Protein AF-A0A453IEZ4-F1 (afdb_monomer_lite)

Foldseek 3Di:
DPPPVVVVPVVQPDPDDPPDPPPDCPDDDDDDPDDDDDDDDDDPPQDKDFLVVVVVPQDNQNPPQVPDPDHPVRVVVVCVVPPDDDDPDPDDVVVVVVVDDDDPPPDCPPRRGIDGPPDDADDDDPLQDAQWEDADPFWIWGHDDQFIWIAGNVVRDIDTQDHQQQWAAAPVGDDTHHPFAFRHWYDYPQKIWTWGQQQKIWIDRSPDPGTHDIDRPPVGRHDGPRDDDDDDDDD

Radius of gyration: 21.61 Å; chains: 1; bounding box: 64×47×59 Å

Structure (mmCIF, N/CA/C/O backbone):
data_AF-A0A453IEZ4-F1
#
_entry.id   AF-A0A453IEZ4-F1
#
loop_
_atom_site.group_PDB
_atom_site.id
_atom_site.type_symbol
_atom_site.label_atom_id
_atom_site.label_alt_id
_atom_site.label_comp_id
_atom_site.label_asym_id
_atom_site.label_entity_id
_atom_site.label_seq_id
_atom_site.pdbx_PDB_ins_code
_atom_site.Cartn_x
_atom_site.Cartn_y
_atom_site.Cartn_z
_atom_site.occupancy
_atom_site.B_iso_or_equiv
_atom_site.auth_seq_id
_atom_site.auth_comp_id
_atom_site.auth_asym_id
_atom_site.auth_atom_id
_atom_site.pdbx_PDB_model_num
ATOM 1 N N . MET A 1 1 ? 32.377 -11.873 -18.229 1.00 33.56 1 MET A N 1
ATOM 2 C CA . MET A 1 1 ? 31.839 -11.040 -17.129 1.00 33.56 1 MET A CA 1
ATOM 3 C C . MET A 1 1 ? 30.326 -10.897 -17.282 1.00 33.56 1 MET A C 1
ATOM 5 O O . MET A 1 1 ? 29.814 -9.800 -17.425 1.00 33.56 1 MET A O 1
ATOM 9 N N . ALA A 1 2 ? 29.629 -12.034 -17.334 1.00 32.09 2 ALA A N 1
ATOM 10 C CA . ALA A 1 2 ? 28.181 -12.142 -17.536 1.00 32.09 2 ALA A CA 1
ATOM 11 C C . ALA A 1 2 ? 27.589 -13.174 -16.555 1.00 32.09 2 ALA A C 1
ATOM 13 O O . ALA A 1 2 ? 26.617 -13.841 -16.875 1.00 32.09 2 ALA A O 1
ATOM 14 N N . HIS A 1 3 ? 28.251 -13.355 -15.407 1.00 26.64 3 HIS A N 1
ATOM 15 C CA . HIS A 1 3 ? 27.969 -14.432 -14.458 1.00 26.64 3 HIS A CA 1
ATOM 16 C C . HIS A 1 3 ? 27.368 -13.931 -13.132 1.00 26.64 3 HIS A C 1
ATOM 18 O O . HIS A 1 3 ? 26.873 -14.752 -12.380 1.00 26.64 3 HIS A O 1
ATOM 24 N N . ASP A 1 4 ? 27.338 -12.611 -12.892 1.00 33.22 4 ASP A N 1
ATOM 25 C CA . ASP A 1 4 ? 26.876 -12.016 -11.620 1.00 33.22 4 ASP A CA 1
ATOM 26 C C . ASP A 1 4 ? 25.418 -11.521 -11.642 1.00 33.22 4 ASP A C 1
ATOM 28 O O . ASP A 1 4 ? 24.912 -11.063 -10.631 1.00 33.22 4 ASP A O 1
ATOM 32 N N . LEU A 1 5 ? 24.719 -11.571 -12.783 1.00 37.78 5 LEU A N 1
ATOM 33 C CA . LEU A 1 5 ? 23.330 -11.076 -12.893 1.00 37.78 5 LEU A CA 1
ATOM 34 C C . LEU A 1 5 ? 22.275 -12.188 -12.835 1.00 37.78 5 LEU A C 1
ATOM 36 O O . LEU A 1 5 ? 21.080 -11.893 -12.861 1.00 37.78 5 LEU A O 1
ATOM 40 N N . GLN A 1 6 ? 22.703 -13.451 -12.810 1.00 31.52 6 GLN A N 1
ATOM 41 C CA . GLN A 1 6 ? 21.794 -14.594 -12.736 1.00 31.52 6 GLN A CA 1
ATOM 42 C C . GLN A 1 6 ? 21.348 -14.837 -11.282 1.00 31.52 6 GLN A C 1
ATOM 44 O O . GLN A 1 6 ? 20.164 -15.069 -11.046 1.00 31.52 6 GLN A O 1
ATOM 49 N N . ASP A 1 7 ? 22.262 -14.663 -10.322 1.00 29.19 7 ASP A N 1
ATOM 50 C CA . ASP A 1 7 ? 22.021 -14.943 -8.900 1.00 29.19 7 ASP A CA 1
ATOM 51 C C . ASP A 1 7 ? 21.030 -13.956 -8.253 1.00 29.19 7 ASP A C 1
ATOM 53 O O . ASP A 1 7 ? 20.195 -14.357 -7.444 1.00 29.19 7 ASP A O 1
ATOM 57 N N . ASP A 1 8 ? 21.015 -12.688 -8.682 1.00 32.53 8 ASP A N 1
ATOM 58 C CA . ASP A 1 8 ? 20.096 -11.670 -8.140 1.00 32.53 8 ASP A CA 1
ATOM 59 C C . ASP A 1 8 ? 18.638 -11.829 -8.627 1.00 32.53 8 ASP A C 1
ATOM 61 O O . ASP A 1 8 ? 17.713 -11.229 -8.073 1.00 32.53 8 ASP A O 1
ATOM 65 N N . LEU A 1 9 ? 18.410 -12.625 -9.680 1.00 34.38 9 LEU A N 1
ATOM 66 C CA . LEU A 1 9 ? 17.093 -12.864 -10.289 1.00 34.38 9 LEU A CA 1
ATOM 67 C C . LEU A 1 9 ? 16.541 -14.270 -10.006 1.00 34.38 9 LEU A C 1
ATOM 69 O O . LEU A 1 9 ? 15.332 -14.479 -10.145 1.00 34.38 9 LEU A O 1
ATOM 73 N N . GLU A 1 10 ? 17.380 -15.217 -9.575 1.00 27.84 10 GLU A N 1
ATOM 74 C CA . GLU A 1 10 ? 16.948 -16.574 -9.209 1.00 27.84 10 GLU A CA 1
ATOM 75 C C . GLU A 1 10 ? 16.194 -16.645 -7.874 1.00 27.84 10 GLU A C 1
ATOM 77 O O . GLU A 1 10 ? 15.414 -17.577 -7.669 1.00 27.84 10 GLU A O 1
ATOM 82 N N . PHE A 1 11 ? 16.282 -15.618 -7.022 1.00 30.62 11 PHE A N 1
ATOM 83 C CA . PHE A 1 11 ? 15.550 -15.588 -5.747 1.00 30.62 11 PHE A CA 1
ATOM 84 C C . PHE A 1 11 ? 14.015 -15.532 -5.905 1.00 30.62 11 PHE A C 1
ATOM 86 O O . PHE A 1 11 ? 13.277 -15.732 -4.944 1.00 30.62 11 PHE A O 1
ATOM 93 N N . VAL A 1 12 ? 13.507 -15.268 -7.115 1.00 38.28 12 VAL A N 1
ATOM 94 C CA . VAL A 1 12 ? 12.061 -15.160 -7.396 1.00 38.28 12 VAL A CA 1
ATOM 95 C C . VAL A 1 12 ? 11.513 -16.394 -8.132 1.00 38.28 12 VAL A C 1
ATOM 97 O O . VAL A 1 12 ? 10.300 -16.523 -8.295 1.00 38.28 12 VAL A O 1
ATOM 100 N N . ALA A 1 13 ? 12.375 -17.312 -8.586 1.00 33.16 13 ALA A N 1
ATOM 101 C CA . ALA A 1 13 ? 11.994 -18.386 -9.511 1.00 33.16 13 ALA A CA 1
ATOM 102 C C . ALA A 1 13 ? 12.190 -19.814 -8.976 1.00 33.16 13 ALA A C 1
ATOM 104 O O . ALA A 1 13 ? 11.891 -20.768 -9.696 1.00 33.16 13 ALA A O 1
ATOM 105 N N . ALA A 1 14 ? 12.644 -19.991 -7.736 1.00 29.20 14 ALA A N 1
ATOM 106 C CA . ALA A 1 14 ? 12.777 -21.313 -7.140 1.00 29.20 14 ALA A CA 1
ATOM 107 C C . ALA A 1 14 ? 11.537 -21.636 -6.285 1.00 29.20 14 ALA A C 1
ATOM 109 O O . ALA A 1 14 ? 11.304 -21.035 -5.238 1.00 29.20 14 ALA A O 1
ATOM 110 N N . GLY A 1 15 ? 10.712 -22.571 -6.766 1.00 40.34 15 GLY A N 1
ATOM 111 C CA . GLY A 1 15 ? 9.548 -23.111 -6.059 1.00 40.34 15 GLY A CA 1
ATOM 112 C C . GLY A 1 15 ? 9.950 -23.958 -4.853 1.00 40.34 15 GLY A C 1
ATOM 113 O O . GLY A 1 15 ? 9.871 -25.183 -4.908 1.00 40.34 15 GLY A O 1
ATOM 114 N N . HIS A 1 16 ? 10.385 -23.300 -3.783 1.00 31.92 16 HIS A N 1
ATOM 115 C CA . HIS A 1 16 ? 10.617 -23.909 -2.478 1.00 31.92 16 HIS A CA 1
ATOM 116 C C . HIS A 1 16 ? 9.378 -23.738 -1.600 1.00 31.92 16 HIS A C 1
ATOM 118 O O . HIS A 1 16 ? 8.729 -22.695 -1.653 1.00 31.92 16 HIS A O 1
ATOM 124 N N . ASP A 1 17 ? 9.051 -24.786 -0.838 1.00 34.31 17 ASP A N 1
ATOM 125 C CA . ASP A 1 17 ? 7.955 -24.831 0.133 1.00 34.31 17 ASP A CA 1
ATOM 126 C C . ASP A 1 17 ? 7.817 -23.496 0.879 1.00 34.31 17 ASP A C 1
ATOM 128 O O . ASP A 1 17 ? 8.682 -23.091 1.651 1.00 34.31 17 ASP A O 1
ATOM 132 N N . TYR A 1 18 ? 6.705 -22.810 0.614 1.00 46.38 18 TYR A N 1
ATOM 133 C CA . TYR A 1 18 ? 6.398 -21.458 1.089 1.00 46.38 18 TYR A CA 1
ATOM 134 C C . TYR A 1 18 ? 6.032 -21.396 2.585 1.00 46.38 18 TYR A C 1
ATOM 136 O O . TYR A 1 18 ? 5.581 -20.353 3.056 1.00 46.38 18 TYR A O 1
ATOM 144 N N . ASP A 1 19 ? 6.191 -22.501 3.317 1.00 36.19 19 ASP A N 1
ATOM 145 C CA . ASP A 1 19 ? 5.713 -22.660 4.693 1.00 36.19 19 ASP A CA 1
ATOM 146 C C . ASP A 1 19 ? 6.687 -22.099 5.752 1.00 36.19 19 ASP A C 1
ATOM 148 O O . ASP A 1 19 ? 6.324 -22.070 6.926 1.00 36.19 19 ASP A O 1
ATOM 152 N N . ASP A 1 20 ? 7.885 -21.621 5.379 1.00 36.97 20 ASP A N 1
ATOM 153 C CA . ASP A 1 20 ? 8.890 -21.187 6.364 1.00 36.97 20 ASP A CA 1
ATOM 154 C C . ASP A 1 20 ? 9.763 -20.003 5.903 1.00 36.97 20 ASP A C 1
ATOM 156 O O . ASP A 1 20 ? 10.976 -20.104 5.741 1.00 36.97 20 ASP A O 1
ATOM 160 N N . PHE A 1 21 ? 9.146 -18.838 5.684 1.00 38.62 21 PHE A N 1
ATOM 161 C CA . PHE A 1 21 ? 9.884 -17.573 5.781 1.00 38.62 21 PHE A CA 1
ATOM 162 C C . PHE A 1 21 ? 9.853 -17.099 7.241 1.00 38.62 21 PHE A C 1
ATOM 164 O O . PHE A 1 21 ? 9.118 -16.167 7.586 1.00 38.62 21 PHE A O 1
ATOM 171 N N . GLU A 1 22 ? 10.640 -17.740 8.113 1.00 35.44 22 GLU A N 1
ATOM 172 C CA . GLU A 1 22 ? 11.008 -17.138 9.395 1.00 35.44 22 GLU A CA 1
ATOM 173 C C . GLU A 1 22 ? 11.789 -15.849 9.106 1.00 35.44 22 GLU A C 1
ATOM 175 O O . GLU A 1 22 ? 12.931 -15.847 8.653 1.00 35.44 22 GLU A O 1
ATOM 180 N N . PHE A 1 23 ? 11.117 -14.714 9.300 1.00 42.09 23 PHE A N 1
ATOM 181 C CA . PHE A 1 23 ? 11.752 -13.407 9.265 1.00 42.09 23 PHE A CA 1
ATOM 182 C C . PHE A 1 23 ? 12.675 -13.311 10.480 1.00 42.09 23 PHE A C 1
ATOM 184 O O . PHE A 1 23 ? 12.186 -13.147 11.602 1.00 42.09 23 PHE A O 1
ATOM 191 N N . ASP A 1 24 ? 13.985 -13.414 10.249 1.00 31.69 24 ASP A N 1
ATOM 192 C CA . ASP A 1 24 ? 14.985 -12.992 11.223 1.00 31.69 24 ASP A CA 1
ATOM 193 C C . ASP A 1 24 ? 14.648 -11.555 11.637 1.00 31.69 24 ASP A C 1
ATOM 195 O O . ASP A 1 24 ? 14.600 -10.640 10.810 1.00 31.69 24 ASP A O 1
ATOM 199 N N . ASP A 1 25 ? 14.357 -11.381 12.927 1.00 36.34 25 ASP A N 1
ATOM 200 C CA . ASP A 1 25 ? 14.103 -10.103 13.582 1.00 36.34 25 ASP A CA 1
ATOM 201 C C . ASP A 1 25 ? 15.391 -9.266 13.557 1.00 36.34 25 ASP A C 1
ATOM 203 O O . ASP A 1 25 ? 16.118 -9.137 14.542 1.00 36.34 25 ASP A O 1
ATOM 207 N N . ALA A 1 26 ? 15.714 -8.713 12.387 1.00 31.56 26 ALA A N 1
ATOM 208 C CA . ALA A 1 26 ? 16.678 -7.639 12.248 1.00 31.56 26 ALA A CA 1
ATOM 209 C C . ALA A 1 26 ? 16.029 -6.388 12.849 1.00 31.56 26 ALA A C 1
ATOM 211 O O . ALA A 1 26 ? 15.292 -5.650 12.191 1.00 31.56 26 ALA A O 1
ATOM 212 N N . GLY A 1 27 ? 16.246 -6.248 14.154 1.00 31.38 27 GLY A N 1
ATOM 213 C CA . GLY A 1 27 ? 15.569 -5.320 15.036 1.00 31.38 27 GLY A CA 1
ATOM 214 C C . GLY A 1 27 ? 15.453 -3.881 14.533 1.00 31.38 27 GLY A C 1
ATOM 215 O O . GLY A 1 27 ? 16.372 -3.297 13.964 1.00 31.38 27 GLY A O 1
ATOM 216 N N . GLY A 1 28 ? 14.318 -3.287 14.900 1.00 37.50 28 GLY A N 1
ATOM 217 C CA . GLY A 1 28 ? 14.227 -1.871 15.235 1.00 37.50 28 GLY A CA 1
ATOM 218 C C . GLY A 1 28 ? 13.921 -0.923 14.082 1.00 37.50 28 GLY A C 1
ATOM 219 O O . GLY A 1 28 ? 14.785 -0.182 13.637 1.00 37.50 28 GLY A O 1
ATOM 220 N N . ASN A 1 29 ? 12.644 -0.824 13.704 1.00 37.03 29 ASN A N 1
ATOM 221 C CA . ASN A 1 29 ? 12.073 0.484 13.370 1.00 37.03 29 ASN A CA 1
ATOM 222 C C . ASN A 1 29 ? 10.573 0.521 13.690 1.00 37.03 29 ASN A C 1
ATOM 224 O O . ASN A 1 29 ? 9.706 0.621 12.825 1.00 37.03 29 ASN A O 1
ATOM 228 N N . GLY A 1 30 ? 10.278 0.398 14.986 1.00 32.53 30 GLY A N 1
ATOM 229 C CA . GLY A 1 30 ? 8.980 0.764 15.534 1.00 32.53 30 GLY A CA 1
ATOM 230 C C . GLY A 1 30 ? 8.845 2.284 15.546 1.00 32.53 30 GLY A C 1
ATOM 231 O O . GLY A 1 30 ? 9.732 2.995 16.019 1.00 32.53 30 GLY A O 1
ATOM 232 N N . PHE A 1 31 ? 7.729 2.785 15.025 1.00 35.22 31 PHE A N 1
ATOM 233 C CA . PHE A 1 31 ? 7.332 4.183 15.138 1.00 35.22 31 PHE A CA 1
ATOM 234 C C . PHE A 1 31 ? 7.392 4.624 16.611 1.00 35.22 31 PHE A C 1
ATOM 236 O O . PHE A 1 31 ? 6.692 4.075 17.463 1.00 35.22 31 PHE A O 1
ATOM 243 N N . ARG A 1 32 ? 8.245 5.606 16.928 1.00 35.78 32 ARG A N 1
ATOM 244 C CA . ARG A 1 32 ? 8.347 6.170 18.279 1.00 35.78 32 ARG A CA 1
ATOM 245 C C . ARG A 1 32 ? 7.051 6.907 18.623 1.00 35.78 32 ARG A C 1
ATOM 247 O O . ARG A 1 32 ? 6.809 8.013 18.144 1.00 35.78 32 ARG A O 1
ATOM 254 N N . THR A 1 33 ? 6.240 6.332 19.509 1.00 32.56 33 THR A N 1
ATOM 255 C CA . THR A 1 33 ? 5.294 7.108 20.319 1.00 32.56 33 THR A CA 1
ATOM 256 C C . THR A 1 33 ? 6.105 8.048 21.207 1.00 32.56 33 THR A C 1
ATOM 258 O O . THR A 1 33 ? 7.006 7.607 21.917 1.00 32.56 33 THR A O 1
ATOM 261 N N . SER A 1 34 ? 5.833 9.348 21.129 1.00 35.34 34 SER A N 1
ATOM 262 C CA . SER A 1 34 ? 6.597 10.400 21.801 1.00 35.34 34 SER A CA 1
ATOM 263 C C . SER A 1 34 ? 6.761 10.156 23.308 1.00 35.34 34 SER A C 1
ATOM 265 O O . SER A 1 34 ? 5.780 10.207 24.049 1.00 35.34 34 SER A O 1
ATOM 267 N N . GLY A 1 35 ? 8.003 9.973 23.761 1.00 33.22 35 GLY A N 1
ATOM 268 C CA . GLY A 1 35 ? 8.365 10.002 25.177 1.00 33.22 35 GLY A CA 1
ATOM 269 C C . GLY A 1 35 ? 9.764 9.446 25.449 1.00 33.22 35 GLY A C 1
ATOM 270 O O . GLY A 1 35 ? 9.937 8.236 25.498 1.00 33.22 35 GLY A O 1
ATOM 271 N N . GLY A 1 36 ? 10.744 10.328 25.677 1.00 28.11 36 GLY A N 1
ATOM 272 C CA . GLY A 1 36 ? 12.038 9.970 26.277 1.00 28.11 36 GLY A CA 1
ATOM 273 C C . GLY A 1 36 ? 13.254 10.215 25.384 1.00 28.11 36 GLY A C 1
ATOM 274 O O . GLY A 1 36 ? 13.394 9.629 24.316 1.00 28.11 36 GLY A O 1
ATOM 275 N N . ALA A 1 37 ? 14.139 11.098 25.845 1.00 38.72 37 ALA A N 1
ATOM 276 C CA . ALA A 1 37 ? 15.384 11.470 25.192 1.00 38.72 37 ALA A CA 1
ATOM 277 C C . ALA A 1 37 ? 16.428 10.341 25.250 1.00 38.72 37 ALA A C 1
ATOM 279 O O . ALA A 1 37 ? 16.849 9.936 26.331 1.00 38.72 37 ALA A O 1
ATOM 280 N N . SER A 1 38 ? 16.914 9.906 24.090 1.00 28.94 38 SER A N 1
ATOM 281 C CA . SER A 1 38 ? 18.255 9.339 23.949 1.00 28.94 38 SER A CA 1
ATOM 282 C C . SER A 1 38 ? 18.795 9.658 22.554 1.00 28.94 38 SER A C 1
ATOM 284 O O . SER A 1 38 ? 18.257 9.280 21.514 1.00 28.94 38 SER A O 1
ATOM 286 N N . GLN A 1 39 ? 19.835 10.478 22.582 1.00 39.34 39 GLN A N 1
ATOM 287 C CA . GLN A 1 39 ? 20.651 10.958 21.483 1.00 39.34 39 GLN A CA 1
ATOM 288 C C . GLN A 1 39 ? 21.628 9.843 21.116 1.00 39.34 39 GLN A C 1
ATOM 290 O O . GLN A 1 39 ? 22.457 9.557 21.958 1.00 39.34 39 GLN A O 1
ATOM 295 N N . TYR A 1 40 ? 21.504 9.212 19.942 1.00 29.30 40 TYR A N 1
ATOM 296 C CA . TYR A 1 40 ? 22.590 8.684 19.093 1.00 29.30 40 TYR A CA 1
ATOM 297 C C . TYR A 1 40 ? 21.991 8.139 17.785 1.00 29.30 40 TYR A C 1
ATOM 299 O O . TYR A 1 40 ? 20.995 7.427 17.812 1.00 29.30 40 TYR A O 1
ATOM 307 N N . GLN A 1 41 ? 22.673 8.475 16.685 1.00 29.39 41 GLN A N 1
ATOM 308 C CA . GLN A 1 41 ? 22.389 8.221 15.264 1.00 29.39 41 GLN A CA 1
ATOM 309 C C . GLN A 1 41 ? 21.392 9.195 14.626 1.00 29.39 41 GLN A C 1
ATOM 311 O O . GLN A 1 41 ? 20.181 9.092 14.777 1.00 29.39 41 GLN A O 1
ATOM 316 N N . LEU A 1 42 ? 21.957 10.174 13.902 1.00 33.31 42 LEU A N 1
ATOM 317 C CA . LEU A 1 42 ? 21.264 10.866 12.823 1.00 33.31 42 LEU A CA 1
ATOM 318 C C . LEU A 1 42 ? 20.741 9.793 11.864 1.00 33.31 42 LEU A C 1
ATOM 320 O O . LEU A 1 42 ? 21.509 9.233 11.078 1.00 33.31 42 LEU A O 1
ATOM 324 N N . ASP A 1 43 ? 19.445 9.517 11.954 1.00 37.62 43 ASP A N 1
ATOM 325 C CA . ASP A 1 43 ? 18.692 8.913 10.870 1.00 37.62 43 ASP A CA 1
ATOM 326 C C . ASP A 1 43 ? 19.034 9.689 9.598 1.00 37.62 43 ASP A C 1
ATOM 328 O O . ASP A 1 43 ? 18.947 10.918 9.557 1.00 37.62 43 ASP A O 1
ATOM 332 N N . THR A 1 44 ? 19.483 8.981 8.565 1.00 40.50 44 THR A N 1
ATOM 333 C CA . THR A 1 44 ? 19.579 9.560 7.225 1.00 40.50 44 THR A CA 1
ATOM 334 C C . THR A 1 44 ? 18.184 10.068 6.888 1.00 40.50 44 THR A C 1
ATOM 336 O O . THR A 1 44 ? 17.275 9.256 6.728 1.00 40.50 44 THR A O 1
ATOM 339 N N . GLU A 1 45 ? 17.992 11.389 6.868 1.00 50.50 45 GLU A N 1
ATOM 340 C CA . GLU A 1 45 ? 16.708 12.002 6.539 1.00 50.50 45 GLU A CA 1
ATOM 341 C C . GLU A 1 45 ? 16.206 11.381 5.228 1.00 50.50 45 GLU A C 1
ATOM 343 O O . GLU A 1 45 ? 16.799 11.576 4.165 1.00 50.50 45 GLU A O 1
ATOM 348 N N . MET A 1 46 ? 15.147 10.568 5.296 1.00 58.97 46 MET A N 1
ATOM 349 C CA . MET A 1 46 ? 14.467 10.065 4.105 1.00 58.97 46 MET A CA 1
ATOM 350 C C . MET A 1 46 ? 13.773 11.261 3.449 1.00 58.97 46 MET A C 1
ATOM 352 O O . MET A 1 46 ? 12.620 11.559 3.737 1.00 58.97 46 MET A O 1
ATOM 356 N N . ASN A 1 47 ? 14.517 11.987 2.619 1.00 76.81 47 ASN A N 1
ATOM 357 C CA . ASN A 1 47 ? 14.105 13.274 2.076 1.00 76.81 47 ASN A CA 1
ATOM 358 C C . ASN A 1 47 ? 13.256 13.105 0.821 1.00 76.81 47 ASN A C 1
ATOM 360 O O . ASN A 1 47 ? 13.806 12.947 -0.268 1.00 76.81 47 ASN A O 1
ATOM 364 N N . ASP A 1 48 ? 11.931 13.157 0.964 1.00 88.81 48 ASP A N 1
ATOM 365 C CA . ASP A 1 48 ? 10.961 13.192 -0.139 1.00 88.81 48 ASP A CA 1
ATOM 366 C C . ASP A 1 48 ? 11.479 13.932 -1.388 1.00 88.81 48 ASP A C 1
ATOM 368 O O . ASP A 1 48 ? 12.143 14.963 -1.303 1.00 88.81 48 ASP A O 1
ATOM 372 N N . THR A 1 49 ? 11.148 13.429 -2.576 1.00 92.62 49 THR A N 1
ATOM 373 C CA . THR A 1 49 ? 11.547 14.069 -3.835 1.00 92.62 49 THR A CA 1
ATOM 374 C C . THR A 1 49 ? 10.459 15.024 -4.291 1.00 92.62 49 THR A C 1
ATOM 376 O O . THR A 1 49 ? 9.395 14.598 -4.747 1.00 92.62 49 THR A O 1
ATOM 379 N N . SER A 1 50 ? 10.723 16.322 -4.178 1.00 92.38 50 SER A N 1
ATOM 380 C CA . SER A 1 50 ? 9.812 17.374 -4.622 1.00 92.38 50 SER A CA 1
ATOM 381 C C . SER A 1 50 ? 9.829 17.567 -6.141 1.00 92.38 50 SER A C 1
ATOM 383 O O . SER A 1 50 ? 10.803 17.257 -6.833 1.00 92.38 50 SER A O 1
ATOM 385 N N . ALA A 1 51 ? 8.766 18.172 -6.677 1.00 93.12 51 ALA A N 1
ATOM 386 C CA . ALA A 1 51 ? 8.714 18.578 -8.079 1.00 93.12 51 ALA A CA 1
ATOM 387 C C . ALA A 1 51 ? 9.851 19.529 -8.494 1.00 93.12 51 ALA A C 1
ATOM 389 O O . ALA A 1 51 ? 10.255 19.530 -9.654 1.00 93.12 51 ALA A O 1
ATOM 390 N N . LEU A 1 52 ? 10.356 20.362 -7.575 1.00 93.62 52 LEU A N 1
ATOM 391 C CA . LEU A 1 52 ? 11.469 21.269 -7.858 1.00 93.62 52 LEU A CA 1
ATOM 392 C C . LEU A 1 52 ? 12.769 20.488 -8.066 1.00 93.62 52 LEU A C 1
ATOM 394 O O . LEU A 1 52 ? 13.419 20.671 -9.091 1.00 93.62 52 LEU A O 1
ATOM 398 N N . GLU A 1 53 ? 13.109 19.590 -7.140 1.00 93.81 53 GLU A N 1
ATOM 399 C CA . GLU A 1 53 ? 14.310 18.755 -7.254 1.00 93.81 53 GLU A CA 1
ATOM 400 C C . GLU A 1 53 ? 14.246 17.849 -8.486 1.00 93.81 53 GLU A C 1
ATOM 402 O O . GLU A 1 53 ? 15.240 17.695 -9.195 1.00 93.81 53 GLU A O 1
ATOM 407 N N . TYR A 1 54 ? 13.068 17.293 -8.787 1.00 93.56 54 TYR A N 1
ATOM 408 C CA . TYR A 1 54 ? 12.867 16.508 -10.004 1.00 93.56 54 TYR A CA 1
ATOM 409 C C . TYR A 1 54 ? 13.165 17.326 -11.268 1.00 93.56 54 TYR A C 1
ATOM 411 O O . TYR A 1 54 ? 13.899 16.871 -12.144 1.00 93.56 54 TYR A O 1
ATOM 419 N N . ARG A 1 55 ? 12.673 18.572 -11.347 1.00 93.44 55 ARG A N 1
ATOM 420 C CA . ARG A 1 55 ? 12.985 19.485 -12.465 1.00 93.44 55 ARG A CA 1
ATOM 421 C C . ARG A 1 55 ? 14.466 19.869 -12.527 1.00 93.44 55 ARG A C 1
ATOM 423 O O . ARG A 1 55 ? 14.952 20.193 -13.604 1.00 93.44 55 ARG A O 1
ATOM 430 N N . GLN A 1 56 ? 15.176 19.820 -11.402 1.00 94.38 56 GLN A N 1
ATOM 431 C CA . GLN A 1 56 ? 16.624 20.041 -11.322 1.00 94.38 56 GLN A CA 1
ATOM 432 C C . GLN A 1 56 ? 17.450 18.791 -11.675 1.00 94.38 56 GLN A C 1
ATOM 434 O O . GLN A 1 56 ? 18.676 18.860 -11.684 1.00 94.38 56 GLN A O 1
ATOM 439 N N . GLY A 1 57 ? 16.803 17.667 -12.001 1.00 91.19 57 GLY A N 1
ATOM 440 C CA . GLY A 1 57 ? 17.461 16.444 -12.460 1.00 91.19 57 GLY A CA 1
ATOM 441 C C . GLY A 1 57 ? 17.557 15.328 -11.420 1.00 91.19 57 GLY A C 1
ATOM 442 O O . GLY A 1 57 ?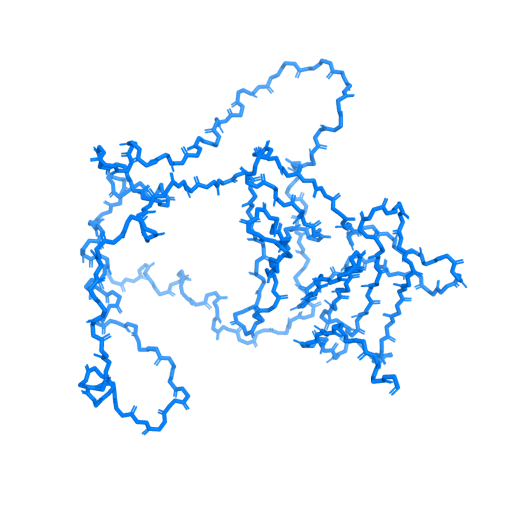 18.101 14.271 -11.739 1.00 91.19 57 GLY A O 1
ATOM 443 N N . LYS A 1 58 ? 17.013 15.505 -10.206 1.00 91.94 58 LYS A N 1
ATOM 444 C CA . LYS A 1 58 ? 16.898 14.411 -9.227 1.00 91.94 58 LYS A CA 1
ATOM 445 C C . LYS A 1 58 ? 15.927 13.352 -9.757 1.00 91.94 58 LYS A C 1
ATOM 447 O O . LYS A 1 58 ? 14.860 13.684 -10.272 1.00 91.94 58 LYS A O 1
ATOM 452 N N . ASP A 1 59 ? 16.263 12.070 -9.635 1.00 92.88 59 ASP A N 1
ATOM 453 C CA . ASP A 1 59 ? 15.353 11.004 -10.060 1.00 92.88 59 ASP A CA 1
ATOM 454 C C . ASP A 1 59 ? 14.085 10.983 -9.187 1.00 92.88 59 ASP A C 1
ATOM 456 O O . ASP A 1 59 ? 14.154 11.091 -7.966 1.00 92.88 59 ASP A O 1
ATOM 460 N N . MET A 1 60 ? 12.918 10.814 -9.816 1.00 92.75 60 MET A N 1
ATOM 461 C CA . MET A 1 60 ? 11.604 10.805 -9.153 1.00 92.75 60 MET A CA 1
ATOM 462 C C . MET A 1 60 ? 11.422 9.706 -8.096 1.00 92.75 60 MET A C 1
ATOM 464 O O . MET A 1 60 ? 10.526 9.813 -7.266 1.00 92.75 60 MET A O 1
ATOM 468 N N . GLN A 1 61 ? 12.211 8.632 -8.147 1.00 90.19 61 GLN A N 1
ATOM 469 C CA . GLN A 1 61 ? 12.233 7.555 -7.152 1.00 90.19 61 GLN A CA 1
ATOM 470 C C . GLN A 1 61 ? 13.492 7.619 -6.278 1.00 90.19 61 GLN A C 1
ATOM 472 O O . GLN A 1 61 ? 13.697 6.734 -5.454 1.00 90.19 61 GLN A O 1
ATOM 477 N N . GLU A 1 62 ? 14.321 8.652 -6.461 1.00 90.44 62 GLU A N 1
ATOM 478 C CA . GLU A 1 62 ? 15.643 8.795 -5.852 1.00 90.44 62 GLU A CA 1
ATOM 479 C C . GLU A 1 62 ? 16.566 7.600 -6.139 1.00 90.44 62 GLU A C 1
ATOM 481 O O . GLU A 1 62 ? 17.408 7.235 -5.324 1.00 90.44 62 GLU A O 1
ATOM 486 N N . ILE A 1 63 ? 16.429 6.972 -7.312 1.00 90.50 63 ILE A N 1
ATOM 487 C CA . ILE A 1 63 ? 17.409 5.970 -7.735 1.00 90.50 63 ILE A CA 1
ATOM 488 C C . ILE A 1 63 ? 18.733 6.707 -7.998 1.00 90.50 63 ILE A C 1
ATOM 490 O O . ILE A 1 63 ? 18.754 7.594 -8.860 1.00 90.50 63 ILE A O 1
ATOM 494 N N . PRO A 1 64 ? 19.829 6.359 -7.297 1.00 91.38 64 PRO A N 1
ATOM 495 C CA . PRO A 1 64 ? 21.109 7.041 -7.433 1.00 91.38 64 PRO A CA 1
ATOM 496 C C . PRO A 1 64 ? 21.845 6.517 -8.670 1.00 91.38 64 PRO A C 1
ATOM 498 O O . PRO A 1 64 ? 22.816 5.765 -8.570 1.00 91.38 64 PRO A O 1
ATOM 501 N N . TRP A 1 65 ? 21.340 6.858 -9.858 1.00 93.38 65 TRP A N 1
ATOM 502 C CA . TRP A 1 65 ? 21.876 6.398 -11.143 1.00 93.38 65 TRP A CA 1
ATOM 503 C C . TRP A 1 65 ? 23.368 6.715 -11.311 1.00 93.38 65 TRP A C 1
ATOM 505 O O . TRP A 1 65 ? 24.079 5.959 -11.961 1.00 93.38 65 TRP A O 1
ATOM 515 N N . GLU A 1 66 ? 23.858 7.790 -10.691 1.00 90.19 66 GLU A N 1
ATOM 516 C CA . GLU A 1 66 ? 25.268 8.185 -10.667 1.00 90.19 66 GLU A CA 1
ATOM 517 C C . GLU A 1 66 ? 26.184 7.207 -9.916 1.00 90.19 66 GLU A C 1
ATOM 519 O O . GLU A 1 66 ? 27.394 7.215 -10.130 1.00 90.19 66 GLU A O 1
ATOM 524 N N . ARG A 1 67 ? 25.620 6.361 -9.045 1.00 93.50 67 ARG A N 1
ATOM 525 C CA . ARG A 1 67 ? 26.349 5.308 -8.318 1.00 93.50 67 ARG A CA 1
ATOM 526 C C . ARG A 1 67 ? 26.314 3.958 -9.033 1.00 93.50 67 ARG A C 1
ATOM 528 O O . ARG A 1 67 ? 26.952 3.016 -8.573 1.00 93.50 67 ARG A O 1
ATOM 535 N N . LEU A 1 68 ? 25.543 3.843 -10.114 1.00 93.44 68 LEU A N 1
ATOM 536 C CA . LEU A 1 68 ? 25.372 2.608 -10.872 1.00 93.44 68 LEU A CA 1
ATOM 537 C C . LEU A 1 68 ? 26.264 2.612 -12.117 1.00 93.44 68 LEU A C 1
ATOM 539 O O . LEU A 1 68 ? 26.591 3.653 -12.679 1.00 93.44 68 LEU A O 1
ATOM 543 N N . ASN A 1 69 ? 26.598 1.419 -12.609 1.00 93.75 69 ASN A N 1
ATOM 544 C CA . ASN A 1 69 ? 27.416 1.243 -13.818 1.00 93.75 69 ASN A CA 1
ATOM 545 C C . ASN A 1 69 ? 26.656 1.533 -15.126 1.00 93.75 69 ASN A C 1
ATOM 547 O O . ASN A 1 69 ? 27.172 1.285 -16.215 1.00 93.75 69 ASN A O 1
ATOM 551 N N . TYR A 1 70 ? 25.411 1.993 -15.033 1.00 92.06 70 TYR A N 1
ATOM 552 C CA . TYR A 1 70 ? 24.550 2.266 -16.169 1.00 92.06 70 TYR A CA 1
ATOM 553 C C . TYR A 1 70 ? 23.628 3.447 -15.876 1.00 92.06 70 TYR A C 1
ATOM 555 O O . TYR A 1 70 ? 23.147 3.635 -14.760 1.00 92.06 70 TYR A O 1
ATOM 563 N N . SER A 1 71 ? 23.328 4.219 -16.916 1.00 93.75 71 SER A N 1
ATOM 564 C CA . SER A 1 71 ? 22.315 5.264 -16.847 1.00 93.75 71 SER A CA 1
ATOM 565 C C . SER A 1 71 ? 20.901 4.677 -16.836 1.00 93.75 71 SER A C 1
ATOM 567 O O . SER A 1 71 ? 20.663 3.532 -17.242 1.00 93.75 71 SER A O 1
ATOM 569 N N . ARG A 1 72 ? 19.926 5.506 -16.449 1.00 92.94 72 ARG A N 1
ATOM 570 C CA . ARG A 1 72 ? 18.494 5.180 -16.525 1.00 92.94 72 ARG A CA 1
ATOM 571 C C . ARG A 1 72 ? 18.073 4.676 -17.909 1.00 92.94 72 ARG A C 1
ATOM 573 O O . ARG A 1 72 ? 17.322 3.704 -18.015 1.00 92.94 72 ARG A O 1
ATOM 580 N N . ASP A 1 73 ? 18.567 5.310 -18.969 1.00 94.19 73 ASP A N 1
ATOM 581 C CA . ASP A 1 73 ? 18.228 4.943 -20.347 1.00 94.19 73 ASP A CA 1
ATOM 582 C C . ASP A 1 73 ? 18.875 3.624 -20.770 1.00 94.19 73 ASP A C 1
ATOM 584 O O . ASP A 1 73 ? 18.221 2.794 -21.406 1.00 94.19 73 ASP A O 1
ATOM 588 N N . GLN A 1 74 ? 20.125 3.387 -20.365 1.00 95.00 74 GLN A N 1
ATOM 589 C CA . GLN A 1 74 ? 20.804 2.112 -20.603 1.00 95.00 74 GLN A CA 1
ATOM 590 C C . GLN A 1 74 ? 20.066 0.963 -19.909 1.00 95.00 74 GLN A C 1
ATOM 592 O O . GLN A 1 74 ? 19.760 -0.044 -20.551 1.00 95.00 74 GLN A O 1
ATOM 597 N N . TYR A 1 75 ? 19.688 1.136 -18.637 1.00 93.75 75 TYR A N 1
ATOM 598 C CA . TYR A 1 75 ? 18.887 0.150 -17.908 1.00 93.75 75 TYR A CA 1
ATOM 599 C C . TYR A 1 75 ? 17.551 -0.133 -18.603 1.00 93.75 75 TYR A C 1
ATOM 601 O O . TYR A 1 75 ? 17.172 -1.290 -18.801 1.00 93.75 75 TYR A O 1
ATOM 609 N N . ARG A 1 76 ? 16.852 0.918 -19.055 1.00 92.69 76 ARG A N 1
ATOM 610 C CA . ARG A 1 76 ? 15.589 0.775 -19.788 1.00 92.69 76 ARG A CA 1
ATOM 611 C C . ARG A 1 76 ? 15.759 -0.041 -21.070 1.00 92.69 76 ARG A C 1
ATOM 613 O O . ARG A 1 76 ? 14.933 -0.913 -21.341 1.00 92.69 76 ARG A O 1
ATOM 620 N N . GLN A 1 77 ? 16.812 0.214 -21.846 1.00 94.31 77 GLN A N 1
ATOM 621 C CA . GLN A 1 77 ? 17.101 -0.543 -23.066 1.00 94.31 77 GLN A CA 1
ATOM 622 C C . GLN A 1 77 ? 17.423 -2.012 -22.773 1.00 94.31 77 GLN A C 1
ATOM 624 O O . GLN A 1 77 ? 16.925 -2.890 -23.479 1.00 94.31 77 GLN A O 1
ATOM 629 N N . MET A 1 78 ? 18.212 -2.294 -21.731 1.00 93.88 78 MET A N 1
ATOM 630 C CA . MET A 1 78 ? 18.513 -3.667 -21.310 1.00 93.88 78 MET A CA 1
ATOM 631 C C . MET A 1 78 ? 17.242 -4.412 -20.891 1.00 93.88 78 MET A C 1
ATOM 633 O O . MET A 1 78 ? 16.968 -5.486 -21.427 1.00 93.88 78 MET A O 1
ATOM 637 N N . ARG A 1 79 ? 16.404 -3.804 -20.036 1.00 91.56 79 ARG A N 1
ATOM 638 C CA . ARG A 1 79 ? 15.116 -4.379 -19.616 1.00 91.56 79 ARG A CA 1
ATOM 639 C C . ARG A 1 79 ? 14.225 -4.712 -20.811 1.00 91.56 79 ARG A C 1
ATOM 641 O O . ARG A 1 79 ? 13.641 -5.787 -20.843 1.00 91.56 79 ARG A O 1
ATOM 648 N N . LEU A 1 80 ? 14.115 -3.815 -21.793 1.00 89.06 80 LEU A N 1
ATOM 649 C CA . LEU A 1 80 ? 13.287 -4.046 -22.984 1.00 89.06 80 LEU A CA 1
ATOM 650 C C . LEU A 1 80 ? 13.801 -5.190 -23.871 1.00 89.06 80 LEU A C 1
ATOM 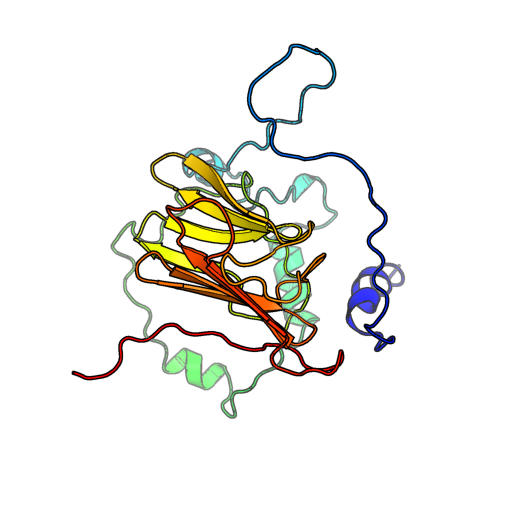652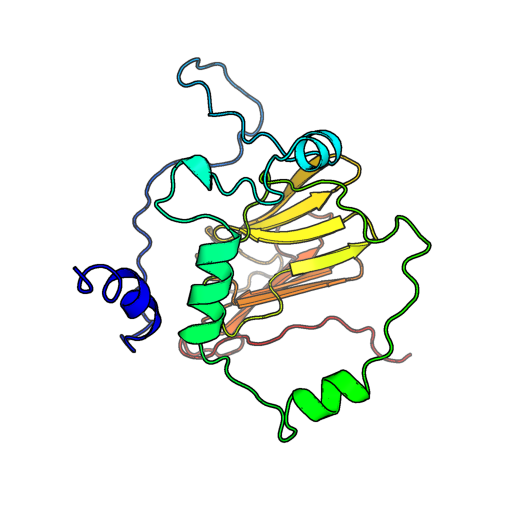 O O . LEU A 1 80 ? 12.994 -5.838 -24.531 1.00 89.06 80 LEU A O 1
ATOM 656 N N . LYS A 1 81 ? 15.114 -5.444 -23.887 1.00 90.38 81 LYS A N 1
ATOM 657 C CA . LYS A 1 81 ? 15.719 -6.545 -24.652 1.00 90.38 81 LYS A CA 1
ATOM 658 C C . LYS A 1 81 ? 15.615 -7.889 -23.932 1.00 90.38 81 LYS A C 1
ATOM 660 O O . LYS A 1 81 ? 15.375 -8.901 -24.580 1.00 90.38 81 LYS A O 1
ATOM 665 N N . GLN A 1 82 ? 15.835 -7.900 -22.620 1.00 90.88 82 GLN A N 1
ATOM 666 C CA . GLN A 1 82 ? 15.994 -9.132 -21.841 1.00 90.88 82 GLN A CA 1
ATOM 667 C C . GLN A 1 82 ? 14.690 -9.602 -21.190 1.00 90.88 82 GLN A C 1
ATOM 669 O O . GLN A 1 82 ? 14.460 -10.803 -21.073 1.00 90.88 82 GLN A O 1
ATOM 674 N N . TYR A 1 83 ? 13.816 -8.680 -20.775 1.00 85.56 83 TYR A N 1
ATOM 675 C CA . TYR A 1 83 ? 12.623 -9.027 -20.010 1.00 85.56 83 TYR A CA 1
ATOM 676 C C . TYR A 1 83 ? 11.390 -9.178 -20.903 1.00 85.56 83 TYR A C 1
ATOM 678 O O . TYR A 1 83 ? 10.812 -8.199 -21.392 1.00 85.56 83 TYR A O 1
ATOM 686 N N . LYS A 1 84 ? 10.925 -10.419 -21.062 1.00 8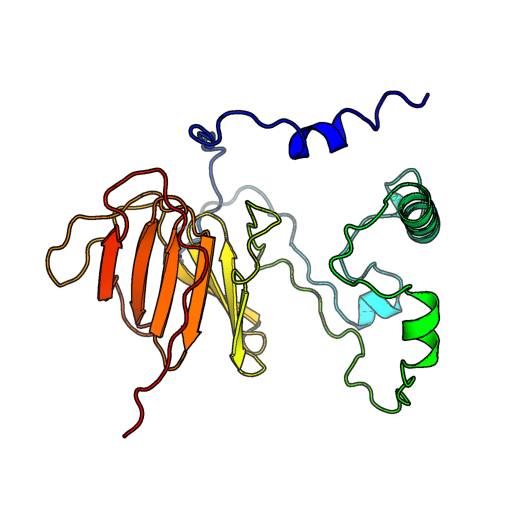1.56 84 LYS A N 1
ATOM 687 C CA . LYS A 1 84 ? 9.657 -10.723 -21.728 1.00 81.56 84 LYS A CA 1
ATOM 688 C C . LYS A 1 84 ? 8.520 -10.706 -20.706 1.00 81.56 84 LYS A C 1
ATOM 690 O O . LYS A 1 84 ? 8.390 -11.616 -19.897 1.00 81.56 84 LYS A O 1
ATOM 695 N N . ASN A 1 85 ? 7.682 -9.669 -20.750 1.00 75.56 85 ASN A N 1
ATOM 696 C CA . ASN A 1 85 ? 6.512 -9.580 -19.870 1.00 75.56 85 ASN A CA 1
ATOM 697 C C . ASN A 1 85 ? 5.529 -10.725 -20.160 1.00 75.56 85 ASN A C 1
ATOM 699 O O . ASN A 1 85 ? 5.238 -11.010 -21.324 1.00 75.56 85 ASN A O 1
ATOM 703 N N . TYR A 1 86 ? 4.946 -11.301 -19.109 1.00 79.06 86 TYR A N 1
ATOM 704 C CA . TYR A 1 86 ? 3.756 -12.135 -19.244 1.00 79.06 86 TYR A CA 1
ATOM 705 C C . TYR A 1 86 ? 2.591 -11.302 -19.800 1.00 79.06 86 TYR A C 1
ATOM 707 O O . TYR A 1 86 ? 2.371 -10.161 -19.383 1.00 79.06 86 TYR A O 1
ATOM 715 N N . GLN A 1 87 ? 1.847 -11.860 -20.754 1.00 71.88 87 GLN A N 1
ATOM 716 C CA . GLN A 1 87 ? 0.723 -11.191 -21.399 1.00 71.88 87 GLN A CA 1
ATOM 717 C C . GLN A 1 87 ? -0.506 -12.099 -21.336 1.00 71.88 87 GLN A C 1
ATOM 719 O O . GLN A 1 87 ? -0.546 -13.133 -21.989 1.00 71.88 87 GLN A O 1
ATOM 724 N N . SER A 1 88 ? -1.533 -11.674 -20.596 1.00 76.44 88 SER A N 1
ATOM 725 C CA . SER A 1 88 ? -2.847 -12.343 -20.589 1.00 76.44 88 SER A CA 1
ATOM 726 C C . SER A 1 88 ? -3.723 -11.972 -21.793 1.00 76.44 88 SER A C 1
ATOM 728 O O . SER A 1 88 ? -4.863 -12.413 -21.890 1.00 76.44 88 SER A O 1
ATOM 730 N N . LEU A 1 89 ? -3.242 -11.095 -22.677 1.00 76.88 89 LEU A N 1
ATOM 731 C CA . LEU A 1 89 ? -3.999 -10.593 -23.821 1.00 76.88 89 LEU A CA 1
ATOM 732 C C . LEU A 1 89 ? -3.724 -11.459 -25.049 1.00 76.88 89 LEU A C 1
ATOM 734 O O . LEU A 1 89 ? -2.573 -11.634 -25.437 1.00 76.88 89 LEU A O 1
ATOM 738 N N . ALA A 1 90 ? -4.785 -11.903 -25.718 1.00 77.62 90 ALA A N 1
ATOM 739 C CA . ALA A 1 90 ? -4.680 -12.638 -26.979 1.00 77.62 90 ALA A CA 1
ATOM 740 C C . ALA A 1 90 ? -4.208 -11.767 -28.164 1.00 77.62 90 ALA A C 1
ATOM 742 O O . ALA A 1 90 ? -3.883 -12.292 -29.226 1.00 77.62 90 ALA A O 1
ATOM 743 N N . ARG A 1 91 ? -4.195 -10.433 -28.013 1.00 76.81 91 ARG A N 1
ATOM 744 C CA . ARG A 1 91 ? -3.909 -9.479 -29.096 1.00 76.81 91 ARG A CA 1
ATOM 745 C C . ARG A 1 91 ? -2.463 -8.950 -29.069 1.00 76.81 91 ARG A C 1
ATOM 747 O O . ARG A 1 91 ? -1.961 -8.635 -27.987 1.00 76.81 91 ARG A O 1
ATOM 754 N N . PRO A 1 92 ? -1.808 -8.770 -30.235 1.00 78.31 92 PRO A N 1
ATOM 755 C CA . PRO A 1 92 ? -0.483 -8.149 -30.330 1.00 78.31 92 PRO A CA 1
ATOM 756 C C . PRO A 1 92 ? -0.478 -6.679 -29.881 1.00 78.31 92 PRO A C 1
ATOM 758 O O . PRO A 1 92 ? -1.411 -5.933 -30.180 1.00 78.31 92 PRO A O 1
ATOM 761 N N . ARG A 1 93 ? 0.599 -6.223 -29.225 1.00 74.50 93 ARG A N 1
ATOM 762 C CA . ARG A 1 93 ? 0.715 -4.831 -28.737 1.00 74.50 93 ARG A CA 1
ATOM 763 C C . ARG A 1 93 ? 0.654 -3.783 -29.848 1.00 74.50 93 ARG A C 1
ATOM 765 O O . ARG A 1 93 ? 0.000 -2.765 -29.661 1.00 74.50 93 ARG A O 1
ATOM 772 N N . ASP A 1 94 ? 1.232 -4.067 -31.010 1.00 78.81 94 ASP A N 1
ATOM 773 C CA . ASP A 1 94 ? 1.268 -3.136 -32.148 1.00 78.81 94 ASP A CA 1
ATOM 774 C C . ASP A 1 94 ? -0.134 -2.754 -32.646 1.00 78.81 94 ASP A C 1
ATOM 776 O O . ASP A 1 94 ? -0.338 -1.681 -33.210 1.00 78.81 94 ASP A O 1
ATOM 780 N N . THR A 1 95 ? -1.121 -3.635 -32.443 1.00 80.00 95 THR A N 1
ATOM 781 C CA . THR A 1 95 ? -2.524 -3.328 -32.758 1.00 80.00 95 THR A CA 1
ATOM 782 C C . THR A 1 95 ? -3.146 -2.395 -31.723 1.00 80.00 95 THR A C 1
ATOM 784 O O . THR A 1 95 ? -3.838 -1.454 -32.096 1.00 80.00 95 THR A O 1
ATOM 787 N N . LEU A 1 96 ? -2.817 -2.579 -30.441 1.00 79.69 96 LEU A N 1
ATOM 788 C CA . LEU A 1 96 ? -3.297 -1.733 -29.346 1.00 79.69 96 LEU A CA 1
ATOM 789 C C . LEU A 1 96 ? -2.712 -0.319 -29.413 1.00 79.69 96 LEU A C 1
ATOM 791 O O . LEU A 1 96 ? -3.414 0.641 -29.116 1.00 79.69 96 LEU A O 1
ATOM 795 N N . GLU A 1 97 ? -1.453 -0.161 -29.832 1.00 78.62 97 GLU A N 1
ATOM 796 C CA . GLU A 1 97 ? -0.849 1.170 -30.004 1.00 78.62 97 GLU A CA 1
ATOM 797 C C . GLU A 1 97 ? -1.576 2.013 -31.057 1.00 78.62 97 GLU A C 1
ATOM 799 O O . GLU A 1 97 ? -1.676 3.227 -30.898 1.00 78.62 97 GLU A O 1
ATOM 804 N N . LYS A 1 98 ? -2.123 1.376 -32.101 1.00 82.25 98 LYS A N 1
ATOM 805 C CA . LYS A 1 98 ? -2.916 2.051 -33.141 1.00 82.25 98 LYS A CA 1
ATOM 806 C C . LYS A 1 98 ? -4.315 2.435 -32.658 1.00 82.25 98 LYS A C 1
ATOM 808 O O . LYS A 1 98 ? -4.879 3.404 -33.154 1.00 82.25 98 LYS A O 1
ATOM 813 N N . GLU A 1 99 ? -4.870 1.677 -31.716 1.00 83.06 99 GLU A N 1
ATOM 814 C CA . GLU A 1 99 ? -6.174 1.946 -31.095 1.00 83.06 99 GLU A CA 1
ATOM 815 C C . GLU A 1 99 ? -6.073 2.978 -29.952 1.00 83.06 99 GLU A C 1
ATOM 817 O O . GLU A 1 99 ? -7.056 3.642 -29.622 1.00 83.06 99 GLU A O 1
ATOM 822 N N . CYS A 1 100 ? -4.890 3.135 -29.348 1.00 79.50 100 CYS A N 1
ATOM 823 C CA . CYS A 1 100 ? -4.670 4.024 -28.213 1.00 79.50 100 CYS A CA 1
ATOM 824 C C . CYS A 1 100 ? -4.692 5.497 -28.645 1.00 79.50 100 CYS A C 1
ATOM 826 O O . CYS A 1 100 ? -3.789 5.992 -29.324 1.00 79.50 100 CYS A O 1
ATOM 828 N N . GLN A 1 101 ? -5.719 6.225 -28.213 1.00 79.69 101 GLN A N 1
ATOM 829 C CA . GLN A 1 101 ? -5.814 7.660 -28.447 1.00 79.69 101 GLN A CA 1
ATOM 830 C C . GLN A 1 101 ? -4.828 8.391 -27.534 1.00 79.69 101 GLN A C 1
ATOM 832 O O . GLN A 1 101 ? -4.942 8.349 -26.309 1.00 79.69 101 GLN A O 1
ATOM 837 N N . ARG A 1 102 ? -3.854 9.086 -28.127 1.00 72.00 102 ARG A N 1
ATOM 838 C CA . ARG A 1 102 ? -3.012 10.019 -27.373 1.00 72.00 102 ARG A CA 1
ATOM 839 C C . ARG A 1 102 ? -3.864 11.223 -26.986 1.00 72.00 102 ARG A C 1
ATOM 841 O O . ARG A 1 102 ? -4.193 12.041 -27.838 1.00 72.00 102 ARG A O 1
ATOM 848 N N . GLY A 1 103 ? -4.232 11.304 -25.711 1.00 70.94 103 GLY A N 1
ATOM 849 C CA . GLY A 1 103 ? -4.873 12.492 -25.159 1.00 70.94 103 GLY A CA 1
ATOM 850 C C . GLY A 1 103 ? -3.929 13.692 -25.219 1.00 70.94 103 GLY A C 1
ATOM 851 O O . GLY A 1 103 ? -2.719 13.548 -25.033 1.00 70.94 103 GLY A O 1
ATOM 852 N N . GLU A 1 104 ? -4.472 14.878 -25.482 1.00 70.62 104 GLU A N 1
ATOM 853 C CA . GLU A 1 104 ? -3.706 16.113 -25.354 1.00 70.62 104 GLU A CA 1
ATOM 854 C C . GLU A 1 104 ? -3.431 16.383 -23.868 1.00 70.62 104 GLU A C 1
ATOM 856 O O . GLU A 1 104 ? -4.342 16.634 -23.081 1.00 70.62 104 GLU A O 1
ATOM 861 N N . THR A 1 105 ? -2.163 16.355 -23.468 1.00 65.75 105 THR A N 1
ATOM 862 C CA . THR A 1 105 ? -1.722 16.771 -22.132 1.00 65.75 105 THR A CA 1
ATOM 863 C C . THR A 1 105 ? -1.648 18.295 -22.078 1.00 65.75 105 THR A C 1
ATOM 865 O O . THR A 1 105 ? -0.569 18.872 -22.194 1.00 65.75 105 THR A O 1
ATOM 868 N N . ARG A 1 106 ? -2.805 18.964 -21.990 1.00 63.41 106 ARG A N 1
ATOM 869 C CA . ARG A 1 106 ? -2.873 20.428 -21.807 1.00 63.41 106 ARG A CA 1
ATOM 870 C C . ARG A 1 106 ? -2.858 20.854 -20.338 1.00 63.41 106 ARG A C 1
ATOM 872 O O . ARG A 1 106 ? -2.596 22.019 -20.063 1.00 63.41 106 ARG A O 1
ATOM 879 N N . ASP A 1 107 ? -3.087 19.918 -19.419 1.00 71.69 107 ASP A N 1
ATOM 880 C CA . ASP A 1 107 ? -3.166 20.178 -17.983 1.00 71.69 107 ASP A CA 1
ATOM 881 C C . ASP A 1 107 ? -1.978 19.602 -17.209 1.00 71.69 107 ASP A C 1
ATOM 883 O O . ASP A 1 107 ? -1.494 18.506 -17.495 1.00 71.69 107 ASP A O 1
ATOM 887 N N . ALA A 1 108 ? -1.597 20.301 -16.137 1.00 81.94 108 ALA A N 1
ATOM 888 C CA . ALA A 1 108 ? -0.573 19.887 -15.172 1.00 81.94 108 ALA A CA 1
ATOM 889 C C . ALA A 1 108 ? -1.012 18.712 -14.270 1.00 81.94 108 ALA A C 1
ATOM 891 O O . ALA A 1 108 ? -0.352 18.396 -13.283 1.00 81.94 108 ALA A O 1
ATOM 892 N N . PHE A 1 109 ? -2.145 18.065 -14.565 1.00 81.56 109 PHE A N 1
ATOM 893 C CA . PHE A 1 109 ? -2.715 17.008 -13.726 1.00 81.56 109 PHE A CA 1
ATOM 894 C C . PHE A 1 109 ? -1.777 15.801 -13.573 1.00 81.56 109 PHE A C 1
ATOM 896 O O . PHE A 1 109 ? -1.739 15.180 -12.514 1.00 81.56 109 PHE A O 1
ATOM 903 N N . TYR A 1 110 ? -1.009 15.483 -14.619 1.00 83.56 110 TYR A N 1
ATOM 904 C CA . TYR A 1 110 ? -0.046 14.377 -14.623 1.00 83.56 110 TYR A CA 1
ATOM 905 C C . TYR A 1 110 ? 1.387 14.814 -14.303 1.00 83.56 110 TYR A C 1
ATOM 907 O O . TYR A 1 110 ? 2.305 13.992 -14.378 1.00 83.56 110 TYR A O 1
ATOM 915 N N . ASP A 1 111 ? 1.597 16.083 -13.948 1.00 88.50 111 ASP A N 1
ATOM 916 C CA . ASP A 1 111 ? 2.919 16.556 -13.571 1.00 88.50 111 ASP A CA 1
ATOM 917 C C . ASP A 1 111 ? 3.361 15.892 -12.270 1.00 88.50 111 ASP A C 1
ATOM 919 O O . ASP A 1 111 ? 2.599 15.729 -11.313 1.00 88.50 111 ASP A O 1
ATOM 923 N N . PHE A 1 112 ? 4.641 15.533 -12.218 1.00 91.25 112 PHE A N 1
ATOM 924 C CA . PHE A 1 112 ? 5.230 15.006 -11.001 1.00 91.25 112 PHE A CA 1
ATOM 925 C C . PHE A 1 112 ? 5.123 16.043 -9.876 1.00 91.25 112 PHE A C 1
ATOM 927 O O . PHE A 1 112 ? 5.626 17.162 -9.996 1.00 91.25 112 PHE A O 1
ATOM 934 N N . HIS A 1 113 ? 4.475 15.654 -8.779 1.00 88.56 113 HIS A N 1
ATOM 935 C CA . HIS A 1 113 ? 4.258 16.522 -7.626 1.00 88.56 113 HIS A CA 1
ATOM 936 C C . HIS A 1 113 ? 5.230 16.215 -6.480 1.00 88.56 113 HIS A C 1
ATOM 938 O O . HIS A 1 113 ? 5.941 17.103 -6.002 1.00 88.56 113 HIS A O 1
ATOM 944 N N . LEU A 1 114 ? 5.244 14.960 -6.032 1.00 88.75 114 LEU A N 1
ATOM 945 C CA . LEU A 1 114 ? 6.010 14.504 -4.880 1.00 88.75 114 LEU A CA 1
ATOM 946 C C . LEU A 1 114 ? 6.165 12.983 -4.940 1.00 88.75 114 LEU A C 1
ATOM 948 O O . LEU A 1 114 ? 5.204 12.277 -5.245 1.00 88.75 114 LEU A O 1
ATOM 952 N N . ASN A 1 115 ? 7.339 12.484 -4.574 1.00 90.75 115 ASN A N 1
ATOM 953 C CA . ASN A 1 115 ? 7.518 11.103 -4.141 1.00 90.75 115 ASN A CA 1
ATOM 954 C C . ASN A 1 115 ? 7.875 11.119 -2.660 1.00 90.75 115 ASN A C 1
ATOM 956 O O . ASN A 1 115 ? 8.863 11.752 -2.286 1.00 90.75 115 ASN A O 1
ATOM 960 N N . THR A 1 116 ? 7.081 10.424 -1.849 1.00 86.50 116 THR A N 1
ATOM 961 C CA . THR A 1 116 ? 7.389 10.231 -0.438 1.00 86.50 116 THR A CA 1
ATOM 962 C C . THR A 1 116 ? 7.865 8.821 -0.155 1.00 86.50 116 THR A C 1
ATOM 964 O O . THR A 1 116 ? 7.314 7.851 -0.676 1.00 86.50 116 THR A O 1
ATOM 967 N N . ARG A 1 117 ? 8.879 8.713 0.704 1.00 84.94 117 ARG A N 1
ATOM 968 C CA . ARG A 1 117 ? 9.405 7.423 1.177 1.00 84.94 117 ARG A CA 1
ATOM 969 C C . ARG A 1 117 ? 9.135 7.192 2.662 1.00 84.94 117 ARG A C 1
ATOM 971 O O . ARG A 1 117 ? 9.556 6.176 3.204 1.00 84.94 117 ARG A O 1
ATOM 978 N N . HIS A 1 118 ? 8.369 8.082 3.297 1.00 81.00 118 HIS A N 1
ATOM 979 C CA . HIS A 1 118 ? 7.925 7.936 4.685 1.00 81.00 118 HIS A CA 1
ATOM 980 C C . HIS A 1 118 ? 7.062 6.690 4.921 1.00 81.00 118 HIS A C 1
ATOM 982 O O . HIS A 1 118 ? 6.963 6.217 6.051 1.00 81.00 118 HIS A O 1
ATOM 988 N N . VAL A 1 119 ? 6.450 6.147 3.867 1.00 80.38 119 VAL A N 1
ATOM 989 C CA . VAL A 1 119 ? 5.727 4.877 3.914 1.00 80.38 119 VAL A CA 1
ATOM 990 C C . VAL A 1 119 ? 6.286 3.968 2.832 1.00 80.38 119 VAL A C 1
ATOM 992 O O . VAL A 1 119 ? 6.277 4.320 1.653 1.00 80.38 119 VAL A O 1
ATOM 995 N N . LYS A 1 120 ? 6.785 2.798 3.236 1.00 86.19 120 LYS A N 1
ATOM 996 C CA . LYS A 1 120 ? 7.384 1.811 2.336 1.00 86.19 120 LYS A CA 1
ATOM 997 C C . LYS A 1 120 ? 6.494 0.572 2.301 1.00 86.19 120 LYS A C 1
ATOM 999 O O . LYS A 1 120 ? 6.540 -0.207 3.253 1.00 86.19 120 LYS A O 1
ATOM 1004 N N . PRO A 1 121 ? 5.688 0.384 1.243 1.00 86.88 121 PRO A N 1
ATOM 1005 C CA . PRO A 1 121 ? 4.853 -0.795 1.136 1.00 86.88 121 PRO A CA 1
ATOM 1006 C C . PRO A 1 121 ? 5.691 -2.077 1.138 1.00 86.88 121 PRO A C 1
ATOM 1008 O O . PRO A 1 121 ? 6.693 -2.171 0.427 1.00 86.88 121 PRO A O 1
ATOM 1011 N N . THR A 1 122 ? 5.260 -3.071 1.908 1.00 84.50 122 THR A N 1
ATOM 1012 C CA . THR A 1 122 ? 5.837 -4.419 1.907 1.00 84.50 122 THR A CA 1
ATOM 1013 C C . THR A 1 122 ? 4.922 -5.312 1.079 1.00 84.50 122 THR A C 1
ATOM 1015 O O . THR A 1 122 ? 3.810 -5.628 1.502 1.00 84.50 122 THR A O 1
ATOM 1018 N N . ILE A 1 123 ? 5.378 -5.692 -0.117 1.00 77.06 123 ILE A N 1
ATOM 1019 C CA . ILE A 1 123 ? 4.661 -6.587 -1.031 1.00 77.06 123 ILE A CA 1
ATOM 1020 C C . ILE A 1 123 ? 5.440 -7.896 -1.085 1.00 77.06 123 ILE A C 1
ATOM 1022 O O . ILE A 1 123 ? 6.552 -7.933 -1.601 1.00 77.06 123 ILE A O 1
ATOM 1026 N N . VAL A 1 124 ? 4.856 -8.957 -0.532 1.00 68.50 124 VAL A N 1
ATOM 1027 C CA . VAL A 1 124 ? 5.518 -10.266 -0.419 1.00 68.50 124 VAL A CA 1
ATOM 1028 C C . VAL A 1 124 ? 5.377 -11.085 -1.702 1.00 68.50 124 VAL A C 1
ATOM 1030 O O . VAL A 1 124 ? 6.280 -11.830 -2.063 1.00 68.50 124 VAL A O 1
ATOM 1033 N N . HIS A 1 125 ? 4.253 -10.954 -2.414 1.00 69.62 125 HIS A N 1
ATOM 1034 C CA . HIS A 1 125 ? 3.938 -11.841 -3.530 1.00 69.62 125 HIS A CA 1
ATOM 1035 C C . HIS A 1 125 ? 3.452 -11.082 -4.766 1.00 69.62 125 HIS A C 1
ATOM 1037 O O . HIS A 1 125 ? 2.517 -10.284 -4.710 1.00 69.62 125 HIS A O 1
ATOM 1043 N N . PHE A 1 126 ? 4.064 -11.382 -5.913 1.00 64.06 126 PHE A N 1
ATOM 1044 C CA . PHE A 1 126 ? 3.868 -10.677 -7.185 1.00 64.06 126 PHE A CA 1
ATOM 1045 C C . PHE A 1 126 ? 2.466 -10.842 -7.799 1.00 64.06 126 PHE A C 1
ATOM 1047 O O . PHE A 1 126 ? 2.104 -10.105 -8.718 1.00 64.06 126 PHE A O 1
ATOM 1054 N N . GLN A 1 127 ? 1.666 -11.801 -7.322 1.00 61.38 127 GLN A N 1
ATOM 1055 C CA . GLN A 1 127 ? 0.293 -12.005 -7.803 1.00 61.38 127 GLN A CA 1
ATOM 1056 C C . GLN A 1 127 ? -0.754 -11.189 -7.032 1.00 61.38 127 GLN A C 1
ATOM 1058 O O . GLN A 1 127 ? -1.883 -11.062 -7.505 1.00 61.38 127 GLN A O 1
ATOM 1063 N N . LEU A 1 128 ? -0.404 -10.624 -5.874 1.00 68.81 128 LEU A N 1
ATOM 1064 C CA . LEU A 1 128 ? -1.363 -9.986 -4.975 1.00 68.81 128 LEU A CA 1
ATOM 1065 C C . LEU A 1 128 ? -1.452 -8.486 -5.260 1.00 68.81 128 LEU A C 1
ATOM 1067 O O . LEU A 1 128 ? -0.463 -7.761 -5.192 1.00 68.81 128 LEU A O 1
ATOM 1071 N N . ARG A 1 129 ? -2.649 -8.030 -5.645 1.00 69.38 129 ARG A N 1
ATOM 1072 C CA . ARG A 1 129 ? -2.859 -6.701 -6.252 1.00 69.38 129 ARG A CA 1
ATOM 1073 C C . ARG A 1 129 ? -3.594 -5.703 -5.362 1.00 69.38 129 ARG A C 1
ATOM 1075 O O . ARG A 1 129 ? -3.576 -4.515 -5.656 1.00 69.38 129 ARG A O 1
ATOM 1082 N N . ASN A 1 130 ? -4.190 -6.164 -4.268 1.00 87.81 130 ASN A N 1
ATOM 1083 C CA . ASN A 1 130 ? -5.071 -5.360 -3.422 1.00 87.81 130 ASN A CA 1
ATOM 1084 C C . ASN A 1 130 ? -4.404 -5.045 -2.075 1.00 87.81 130 ASN A C 1
ATOM 1086 O O . ASN A 1 130 ? -4.969 -5.301 -1.020 1.00 87.81 130 ASN A O 1
ATOM 1090 N N . LEU A 1 131 ? -3.165 -4.549 -2.107 1.00 91.31 131 LEU A N 1
ATOM 1091 C CA . LEU A 1 131 ? -2.380 -4.173 -0.915 1.00 91.31 131 LEU A CA 1
ATOM 1092 C C . LEU A 1 131 ? -2.237 -2.651 -0.751 1.00 91.31 131 LEU A C 1
ATOM 1094 O O . LEU A 1 131 ? -1.543 -2.167 0.143 1.00 91.31 131 LEU A O 1
ATOM 1098 N N . LEU A 1 132 ? -2.893 -1.902 -1.637 1.00 91.38 132 LEU A N 1
ATOM 1099 C CA . LEU A 1 132 ? -2.990 -0.452 -1.629 1.00 91.38 132 LEU A CA 1
ATOM 1100 C C . LEU A 1 132 ? -4.447 -0.072 -1.884 1.00 91.38 132 LEU A C 1
ATOM 1102 O O . LEU A 1 132 ? -5.072 -0.607 -2.799 1.00 91.38 132 LEU A O 1
ATOM 1106 N N . TRP A 1 133 ? -4.979 0.860 -1.095 1.00 94.25 133 TRP A N 1
ATOM 1107 C CA . TRP A 1 133 ? -6.358 1.318 -1.231 1.00 94.25 133 TRP A CA 1
ATOM 1108 C C . TRP A 1 133 ? -6.483 2.816 -0.961 1.00 94.25 133 TRP A C 1
ATOM 1110 O O . TRP A 1 133 ? -6.051 3.293 0.084 1.00 94.25 133 TRP A O 1
ATOM 1120 N N . ALA A 1 134 ? -7.083 3.565 -1.885 1.00 94.62 134 ALA A N 1
ATOM 1121 C CA . ALA A 1 134 ? -7.345 4.992 -1.710 1.00 94.62 134 ALA A CA 1
ATOM 1122 C C . ALA A 1 134 ? -8.822 5.213 -1.367 1.00 94.62 134 ALA A C 1
ATOM 1124 O O . ALA A 1 134 ? -9.700 4.809 -2.126 1.00 94.62 134 ALA A O 1
ATOM 1125 N N . THR A 1 135 ? -9.103 5.862 -0.236 1.00 94.88 135 THR A N 1
ATOM 1126 C CA . THR A 1 135 ? -10.484 6.186 0.181 1.00 94.88 135 THR A CA 1
ATOM 1127 C C . THR A 1 135 ? -10.882 7.613 -0.180 1.00 94.88 135 THR A C 1
ATOM 1129 O O . THR A 1 135 ? -12.059 7.961 -0.153 1.00 94.88 135 THR A O 1
ATOM 1132 N N . SER A 1 136 ? -9.904 8.461 -0.495 1.00 94.44 136 SER A N 1
ATOM 1133 C CA . SER A 1 136 ? -10.097 9.841 -0.929 1.00 94.44 136 SER A CA 1
ATOM 1134 C C . SER A 1 136 ? -8.934 10.262 -1.838 1.00 94.44 136 SER A C 1
ATOM 1136 O O . SER A 1 136 ? -8.004 9.493 -2.073 1.00 94.44 136 SER A O 1
ATOM 1138 N N . LYS A 1 137 ? -8.943 11.509 -2.325 1.00 91.81 137 LYS A N 1
ATOM 1139 C CA . LYS A 1 137 ? -7.809 12.088 -3.074 1.00 91.81 137 LYS A CA 1
ATOM 1140 C C . LYS A 1 137 ? -6.527 12.212 -2.243 1.00 91.81 137 LYS A C 1
ATOM 1142 O O . LYS A 1 137 ? -5.461 12.437 -2.807 1.00 91.81 137 LYS A O 1
ATOM 1147 N N . HIS A 1 138 ? -6.644 12.140 -0.922 1.00 93.25 138 HIS A N 1
ATOM 1148 C CA . HIS A 1 138 ? -5.574 12.475 0.009 1.00 93.25 138 HIS A CA 1
ATOM 1149 C C . HIS A 1 138 ? -5.241 11.351 0.979 1.00 93.25 138 HIS A C 1
ATOM 1151 O O . HIS A 1 138 ? -4.245 11.462 1.685 1.00 93.25 138 HIS A O 1
ATOM 1157 N N . ASP A 1 139 ? -6.044 10.290 1.007 1.00 94.69 139 ASP A N 1
ATOM 1158 C CA . ASP A 1 139 ? -5.932 9.205 1.970 1.00 94.69 139 ASP A CA 1
ATOM 1159 C C . ASP A 1 139 ? -5.681 7.890 1.245 1.00 94.69 139 ASP A C 1
ATOM 1161 O O . ASP A 1 139 ? -6.519 7.416 0.4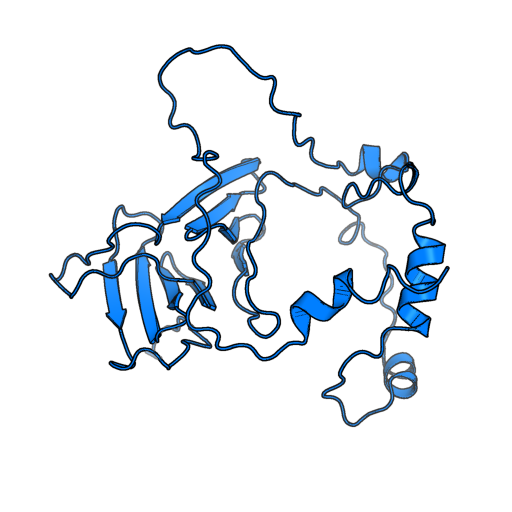71 1.00 94.69 139 ASP A O 1
ATOM 1165 N N . VAL A 1 140 ? -4.519 7.304 1.523 1.00 94.81 140 VAL A N 1
ATOM 1166 C CA . VAL A 1 140 ? -4.092 6.019 0.973 1.00 94.81 140 VAL A CA 1
ATOM 1167 C C . VAL A 1 140 ? -3.728 5.091 2.119 1.00 94.81 140 VAL A C 1
ATOM 1169 O O . VAL A 1 140 ? -3.059 5.491 3.066 1.00 94.81 140 VAL A O 1
ATOM 1172 N N . TYR A 1 141 ? -4.156 3.843 2.026 1.00 95.56 141 TYR A N 1
ATOM 1173 C CA . TYR A 1 141 ? -3.822 2.781 2.955 1.00 95.56 141 TYR A CA 1
ATOM 1174 C C . TYR A 1 141 ? -2.940 1.771 2.238 1.00 95.56 141 TYR A C 1
ATOM 1176 O O . TYR A 1 141 ? -3.252 1.378 1.114 1.00 95.56 141 TYR A O 1
ATOM 1184 N N . VAL A 1 142 ? -1.846 1.361 2.869 1.00 93.75 142 VAL A N 1
ATOM 1185 C CA . VAL A 1 142 ? -0.886 0.409 2.302 1.00 93.75 142 VAL A CA 1
ATOM 1186 C C . VAL A 1 142 ? -0.424 -0.584 3.351 1.00 93.75 142 VAL A C 1
ATOM 1188 O O . VAL A 1 142 ? -0.365 -0.263 4.538 1.00 93.75 142 VAL A O 1
ATOM 1191 N N . THR A 1 143 ? -0.052 -1.783 2.919 1.00 92.56 143 THR A N 1
ATOM 1192 C CA . THR A 1 143 ? 0.572 -2.764 3.807 1.00 92.56 143 THR A CA 1
ATOM 1193 C C . THR A 1 143 ? 2.055 -2.472 3.999 1.00 92.56 143 THR A C 1
ATOM 1195 O O . THR A 1 143 ? 2.780 -2.277 3.029 1.00 92.56 143 THR A O 1
ATOM 1198 N N . GLN A 1 144 ? 2.533 -2.489 5.238 1.00 90.31 144 GLN A N 1
ATOM 1199 C CA . GLN A 1 144 ? 3.941 -2.339 5.603 1.00 90.31 144 GLN A CA 1
ATOM 1200 C C . GLN A 1 144 ? 4.222 -3.210 6.829 1.00 90.31 144 GLN A C 1
ATOM 1202 O O . GLN A 1 144 ? 3.612 -2.994 7.864 1.00 90.31 144 GLN A O 1
ATOM 1207 N N . ASN A 1 145 ? 5.139 -4.174 6.716 1.00 87.69 145 ASN A N 1
ATOM 1208 C CA . ASN A 1 145 ? 5.665 -4.995 7.822 1.00 87.69 145 ASN A CA 1
ATOM 1209 C C . ASN A 1 145 ? 4.611 -5.454 8.853 1.00 87.69 145 ASN A C 1
ATOM 1211 O O . ASN A 1 145 ? 4.622 -4.993 9.988 1.00 87.69 145 ASN A O 1
ATOM 1215 N N . TYR A 1 146 ? 3.705 -6.361 8.469 1.00 89.88 146 TYR A N 1
ATOM 1216 C CA . TYR A 1 146 ? 2.592 -6.824 9.321 1.00 89.88 146 TYR A CA 1
ATOM 1217 C C . TYR A 1 146 ? 1.616 -5.727 9.772 1.00 89.88 146 TYR A C 1
ATOM 1219 O O . TYR A 1 146 ? 0.795 -5.969 10.651 1.00 89.88 146 TYR A O 1
ATOM 1227 N N . SER A 1 147 ? 1.644 -4.549 9.163 1.00 92.56 147 SER A N 1
ATOM 1228 C CA . SER A 1 147 ? 0.721 -3.469 9.483 1.00 92.56 147 SER A CA 1
ATOM 1229 C C . SER A 1 147 ? 0.024 -2.925 8.245 1.00 92.56 147 SER A C 1
ATOM 1231 O O . SER A 1 147 ? 0.509 -3.038 7.119 1.00 92.56 147 SER A O 1
ATOM 1233 N N . VAL A 1 148 ? -1.135 -2.311 8.463 1.00 94.62 148 VAL A N 1
ATOM 1234 C CA . VAL A 1 148 ? -1.785 -1.423 7.501 1.00 94.62 148 VAL A CA 1
ATOM 1235 C C . VAL A 1 148 ? -1.542 0.005 7.959 1.00 94.62 148 VAL A C 1
ATOM 1237 O O . VAL A 1 148 ? -1.975 0.409 9.042 1.00 94.62 148 VAL A O 1
ATOM 1240 N N . MET A 1 149 ? -0.861 0.768 7.116 1.00 95.06 149 MET A N 1
ATOM 1241 C CA . MET A 1 149 ? -0.522 2.166 7.337 1.00 95.06 149 MET A CA 1
ATOM 1242 C C . MET A 1 149 ? -1.468 3.049 6.538 1.00 95.06 149 MET A C 1
ATOM 1244 O O . MET A 1 149 ? -1.634 2.852 5.339 1.00 95.06 149 MET A O 1
ATOM 1248 N N . HIS A 1 150 ? -2.053 4.047 7.189 1.00 95.69 150 HIS A N 1
ATOM 1249 C CA . HIS A 1 150 ? -2.732 5.161 6.537 1.00 95.69 150 HIS A CA 1
ATOM 1250 C C . HIS A 1 150 ? -1.729 6.284 6.298 1.00 95.69 150 HIS A C 1
ATOM 1252 O O . HIS A 1 150 ? -1.045 6.711 7.224 1.00 95.69 150 HIS A O 1
ATOM 1258 N N . TRP A 1 151 ? -1.651 6.772 5.068 1.00 94.25 151 TRP A N 1
ATOM 1259 C CA . TRP A 1 151 ? -0.906 7.957 4.677 1.00 94.25 151 TRP A CA 1
ATOM 1260 C C . TRP A 1 151 ? -1.874 9.052 4.243 1.00 94.25 151 TRP A C 1
ATOM 1262 O O . TRP A 1 151 ? -2.692 8.844 3.344 1.00 94.25 151 TRP A O 1
ATOM 1272 N N . SER A 1 152 ? -1.735 10.232 4.849 1.00 93.56 152 SER A N 1
ATOM 1273 C CA . SER A 1 152 ? -2.438 11.437 4.419 1.00 93.56 152 SER A CA 1
ATOM 1274 C C . SER A 1 152 ? -1.486 12.369 3.677 1.00 93.56 152 SER A C 1
ATOM 1276 O O . SER A 1 152 ? -0.537 12.888 4.267 1.00 93.56 152 SER A O 1
ATOM 1278 N N . SER A 1 153 ? -1.758 12.643 2.400 1.00 89.75 153 SER A N 1
ATOM 1279 C CA . SER A 1 153 ? -0.961 13.583 1.602 1.00 89.75 153 SER A CA 1
ATOM 1280 C C . SER A 1 153 ? -1.150 15.040 2.041 1.00 89.75 153 SER A C 1
ATOM 1282 O O . SER A 1 153 ? -0.262 15.861 1.826 1.00 89.75 153 SER A O 1
ATOM 1284 N N . LEU A 1 154 ? -2.300 15.369 2.647 1.00 91.12 154 LEU A N 1
ATOM 1285 C CA . LEU A 1 154 ? -2.590 16.704 3.185 1.00 91.12 154 LEU A CA 1
ATOM 1286 C C . LEU A 1 154 ? -1.799 16.971 4.462 1.00 91.12 154 LEU A C 1
ATOM 1288 O O . LEU A 1 154 ? -1.175 18.020 4.595 1.00 91.12 154 LEU A O 1
ATOM 1292 N N . LEU A 1 155 ? -1.815 16.011 5.390 1.00 90.81 155 LEU A N 1
ATOM 1293 C CA . LEU A 1 155 ? -1.098 16.122 6.662 1.00 90.81 155 LEU A CA 1
ATOM 1294 C C . LEU A 1 155 ? 0.378 15.724 6.543 1.00 90.81 155 LEU A C 1
ATOM 1296 O O . LEU A 1 155 ? 1.129 15.926 7.493 1.00 90.81 155 LEU A O 1
ATOM 1300 N N . ARG A 1 156 ? 0.773 15.137 5.402 1.00 88.62 156 ARG A N 1
ATOM 1301 C CA . ARG A 1 156 ? 2.099 14.552 5.140 1.00 88.62 156 ARG A CA 1
ATOM 1302 C C . ARG A 1 156 ? 2.557 13.645 6.274 1.00 88.62 156 ARG A C 1
ATOM 1304 O O . ARG A 1 156 ? 3.662 13.764 6.795 1.00 88.62 156 ARG A O 1
ATOM 1311 N N . ARG A 1 157 ? 1.653 12.771 6.706 1.00 89.94 157 ARG A N 1
ATOM 1312 C CA . ARG A 1 157 ? 1.851 11.950 7.894 1.00 89.94 157 ARG A CA 1
ATOM 1313 C C . ARG A 1 157 ? 1.262 10.564 7.702 1.00 89.94 157 ARG A C 1
ATOM 1315 O O . ARG A 1 157 ? 0.154 10.411 7.186 1.00 89.94 157 ARG A O 1
ATOM 1322 N N . GLY A 1 158 ? 2.008 9.580 8.199 1.00 90.56 158 GLY A N 1
ATOM 1323 C CA . GLY A 1 158 ? 1.566 8.205 8.361 1.00 90.56 158 GLY A CA 1
ATOM 1324 C C . GLY A 1 158 ? 0.947 7.952 9.738 1.00 90.56 158 GLY A C 1
ATOM 1325 O O . GLY A 1 158 ? 1.340 8.558 10.740 1.00 90.56 158 GLY A O 1
ATOM 1326 N N . LYS A 1 159 ? -0.014 7.036 9.800 1.00 92.69 159 LYS A N 1
ATOM 1327 C CA . LYS A 1 159 ? -0.557 6.472 11.036 1.00 92.69 159 LYS A CA 1
ATOM 1328 C C . LYS A 1 159 ? -0.742 4.970 10.847 1.00 92.69 159 LYS A C 1
ATOM 1330 O O . LYS A 1 159 ? -1.348 4.543 9.870 1.00 92.69 159 LYS A O 1
ATOM 1335 N N . GLU A 1 160 ? -0.265 4.178 11.797 1.00 93.94 160 GLU A N 1
ATOM 1336 C CA . GLU A 1 160 ? -0.601 2.757 11.849 1.00 93.94 160 GLU A CA 1
ATOM 1337 C C . GLU A 1 160 ? -2.082 2.587 12.215 1.00 93.94 160 GLU A C 1
ATOM 1339 O O . GLU A 1 160 ? -2.566 3.155 13.199 1.00 93.94 160 GLU A O 1
ATOM 1344 N N . VAL A 1 161 ? -2.815 1.842 11.388 1.00 94.81 161 VAL A N 1
ATOM 1345 C CA . VAL A 1 161 ? -4.250 1.588 11.572 1.00 94.81 161 VAL A CA 1
ATOM 1346 C C . VAL A 1 161 ? -4.479 0.183 12.101 1.00 94.81 161 VAL A C 1
ATOM 1348 O O . VAL A 1 161 ? -5.288 -0.010 13.002 1.00 94.81 161 VAL A O 1
ATOM 1351 N N . LEU A 1 162 ? -3.763 -0.801 11.573 1.00 94.62 162 LEU A N 1
ATOM 1352 C CA . LEU A 1 162 ? -3.871 -2.192 11.991 1.00 94.62 162 LEU A CA 1
ATOM 1353 C C . LEU A 1 162 ? -2.466 -2.769 12.116 1.00 94.62 162 LEU A C 1
ATOM 1355 O O . LEU A 1 162 ? -1.678 -2.585 11.200 1.00 94.62 162 LEU A O 1
ATOM 1359 N N . ASN A 1 163 ? -2.192 -3.483 13.206 1.00 93.56 163 ASN A N 1
ATOM 1360 C CA . ASN A 1 163 ? -0.962 -4.242 13.404 1.00 93.56 163 ASN A CA 1
ATOM 1361 C C . ASN A 1 163 ? -1.328 -5.708 13.644 1.00 93.56 163 ASN A C 1
ATOM 1363 O O . ASN A 1 163 ? -2.025 -6.040 14.605 1.00 93.56 163 ASN A O 1
ATOM 1367 N N . VAL A 1 164 ? -0.873 -6.582 12.755 1.00 92.00 164 VAL A N 1
ATOM 1368 C CA . VAL A 1 164 ? -1.147 -8.021 12.783 1.00 92.00 164 VAL A CA 1
ATOM 1369 C C . VAL A 1 164 ? 0.064 -8.873 13.151 1.00 92.00 164 VAL A C 1
ATOM 1371 O O . VAL A 1 164 ? 0.004 -10.096 13.042 1.00 92.00 164 VAL A O 1
ATOM 1374 N N . ALA A 1 165 ? 1.148 -8.259 13.638 1.00 90.31 165 ALA A N 1
ATOM 1375 C CA . ALA A 1 165 ? 2.290 -8.991 14.182 1.00 90.31 165 ALA A CA 1
ATOM 1376 C C . ALA A 1 165 ? 1.931 -9.656 15.521 1.00 90.31 165 ALA A C 1
ATOM 1378 O O . ALA A 1 165 ? 2.253 -10.821 15.759 1.00 90.31 165 ALA A O 1
ATOM 1379 N N . GLY A 1 166 ? 1.231 -8.916 16.386 1.00 84.44 166 GLY A N 1
ATOM 1380 C CA . GLY A 1 166 ? 0.783 -9.375 17.700 1.00 84.44 166 GLY A CA 1
ATOM 1381 C C . GLY A 1 166 ? -0.547 -10.139 17.681 1.00 84.44 166 GLY A C 1
ATOM 1382 O O . GLY A 1 166 ? -1.210 -10.224 16.643 1.00 84.44 166 GLY A O 1
ATOM 1383 N N . PRO A 1 167 ? -0.961 -10.696 18.834 1.00 81.69 167 PRO A N 1
ATOM 1384 C CA . PRO A 1 167 ? -2.265 -11.325 18.973 1.00 81.69 167 PRO A CA 1
ATOM 1385 C C . PRO A 1 167 ? -3.377 -10.288 18.792 1.00 81.69 167 PRO A C 1
ATOM 1387 O O . PRO A 1 167 ? -3.488 -9.318 19.537 1.00 81.69 167 PRO A O 1
ATOM 1390 N N . ASN A 1 168 ? -4.220 -10.528 17.801 1.00 79.75 168 ASN A N 1
ATOM 1391 C CA . ASN A 1 168 ? -5.441 -9.804 17.524 1.00 79.75 168 ASN A CA 1
ATOM 1392 C C . ASN A 1 168 ? -6.603 -10.669 17.980 1.00 79.75 168 ASN A C 1
ATOM 1394 O O . ASN A 1 168 ? -6.838 -11.742 17.427 1.00 79.75 168 ASN A O 1
ATOM 1398 N N . GLN A 1 169 ? -7.309 -10.201 19.001 1.00 75.94 169 GLN A N 1
ATOM 1399 C CA . GLN A 1 169 ? -8.532 -10.817 19.487 1.00 75.94 169 GLN A CA 1
ATOM 1400 C C . GLN A 1 169 ? -9.684 -9.858 19.217 1.00 75.94 169 GLN A C 1
ATOM 1402 O O . GLN A 1 169 ? -9.572 -8.657 19.475 1.00 75.94 169 GLN A O 1
ATOM 1407 N N . ASP A 1 170 ? -10.774 -10.377 18.665 1.00 73.69 170 ASP A N 1
ATOM 1408 C CA . ASP A 1 170 ? -11.967 -9.570 18.470 1.00 73.69 170 ASP A CA 1
ATOM 1409 C C . ASP A 1 170 ? -12.722 -9.339 19.785 1.00 73.69 170 ASP A C 1
ATOM 1411 O O . ASP A 1 170 ? -12.549 -10.045 20.783 1.00 73.69 170 ASP A O 1
ATOM 1415 N N . MET A 1 171 ? -13.615 -8.349 19.776 1.00 63.38 171 MET A N 1
ATOM 1416 C CA . MET A 1 171 ? -14.481 -8.051 20.923 1.00 63.38 171 MET A CA 1
ATOM 1417 C C . MET A 1 171 ? -15.485 -9.174 21.242 1.00 63.38 171 MET A C 1
ATOM 1419 O O . MET A 1 171 ? -16.181 -9.100 22.251 1.00 63.38 171 MET A O 1
ATOM 1423 N N . ARG A 1 172 ? -15.607 -10.193 20.380 1.00 64.31 172 ARG A N 1
ATOM 1424 C CA . ARG A 1 172 ? -16.581 -11.287 20.500 1.00 64.31 172 ARG A CA 1
ATOM 1425 C C . ARG A 1 172 ? -15.971 -12.565 21.083 1.00 64.31 172 ARG A C 1
ATOM 1427 O O . ARG A 1 172 ? -16.692 -13.546 21.246 1.00 64.31 172 ARG A O 1
ATOM 1434 N N . GLY A 1 173 ? -14.685 -12.552 21.438 1.00 62.25 173 GLY A N 1
ATOM 1435 C CA . GLY A 1 173 ? -14.003 -13.685 22.061 1.00 62.25 173 GLY A CA 1
ATOM 1436 C C . GLY A 1 173 ? -13.635 -14.804 21.083 1.00 62.25 173 GLY A C 1
ATOM 1437 O O . GLY A 1 173 ? -13.474 -15.950 21.506 1.00 62.25 173 GLY A O 1
ATOM 1438 N N . GLY A 1 174 ? -13.501 -14.495 19.790 1.00 67.88 174 GLY A N 1
ATOM 1439 C CA . GLY A 1 174 ? -12.978 -15.421 18.788 1.00 67.88 174 GLY A CA 1
ATOM 1440 C C . GLY A 1 174 ? -11.546 -15.885 19.092 1.00 67.88 174 GLY A C 1
ATOM 1441 O O . GLY A 1 174 ? -10.856 -15.346 19.965 1.00 67.88 174 GLY A O 1
ATOM 1442 N N . ARG A 1 175 ? -11.077 -16.909 18.362 1.00 73.75 175 ARG A N 1
ATOM 1443 C CA . ARG A 1 175 ? -9.683 -17.366 18.475 1.00 73.75 175 ARG A CA 1
ATOM 1444 C C . ARG A 1 175 ? -8.748 -16.237 18.026 1.00 73.75 175 ARG A C 1
ATOM 1446 O O . ARG A 1 175 ? -8.938 -15.735 16.917 1.00 73.75 175 ARG A O 1
ATOM 1453 N N . PRO A 1 176 ? -7.750 -15.855 18.840 1.00 82.12 176 PRO A N 1
ATOM 1454 C CA . PRO A 1 176 ? -6.837 -14.791 18.467 1.00 82.12 176 PRO A CA 1
ATOM 1455 C C . PRO A 1 176 ? -6.003 -15.199 17.249 1.00 82.12 176 PRO A C 1
ATOM 1457 O O . PRO A 1 176 ? -5.572 -16.349 17.139 1.00 82.12 176 PRO A O 1
ATOM 1460 N N . LEU A 1 177 ? -5.767 -14.243 16.354 1.00 86.62 177 LEU A N 1
ATOM 1461 C CA . LEU A 1 177 ? -4.861 -14.386 15.215 1.00 86.62 177 LEU A CA 1
ATOM 1462 C C . LEU A 1 177 ? -3.573 -13.617 15.498 1.00 86.62 177 LEU A C 1
ATOM 1464 O O . LEU A 1 177 ? -3.625 -12.518 16.037 1.00 86.62 177 LEU A O 1
ATOM 1468 N N . SER A 1 178 ? -2.419 -14.154 15.131 1.00 86.75 178 SER A N 1
ATOM 1469 C CA . SER A 1 178 ? -1.132 -13.474 15.293 1.00 86.75 178 SER A CA 1
ATOM 1470 C C . SER A 1 178 ? -0.238 -13.734 14.092 1.00 86.75 178 SER A C 1
ATOM 1472 O O . SER A 1 178 ? -0.421 -14.728 13.392 1.00 86.75 178 SER A O 1
ATOM 1474 N N . ARG A 1 179 ? 0.720 -12.826 13.861 1.00 88.94 179 ARG A N 1
ATOM 1475 C CA . ARG A 1 179 ? 1.671 -12.882 12.739 1.00 88.94 179 ARG A CA 1
ATOM 1476 C C . ARG A 1 179 ? 0.986 -13.127 11.389 1.00 88.94 179 ARG A C 1
ATOM 1478 O O . ARG A 1 179 ? 1.477 -13.893 10.565 1.00 88.94 179 ARG A O 1
ATOM 1485 N N . VAL A 1 180 ? -0.150 -12.467 11.157 1.00 89.81 180 VAL A N 1
ATOM 1486 C CA . VAL A 1 180 ? -0.895 -12.635 9.904 1.00 89.81 180 VAL A CA 1
ATOM 1487 C C . VAL A 1 180 ? -0.137 -11.946 8.782 1.00 89.81 180 VAL A C 1
ATOM 1489 O O . VAL A 1 180 ? 0.056 -10.732 8.787 1.00 89.81 180 VAL A O 1
ATOM 1492 N N . GLN A 1 181 ? 0.270 -12.712 7.781 1.00 90.06 181 GLN A N 1
ATOM 1493 C CA . GLN A 1 181 ? 0.845 -12.144 6.575 1.00 90.06 181 GLN A CA 1
ATOM 1494 C C . GLN A 1 181 ? -0.300 -11.646 5.691 1.00 90.06 181 GLN A C 1
ATOM 1496 O O . GLN A 1 181 ? -1.097 -12.449 5.214 1.00 90.06 181 GLN A O 1
ATOM 1501 N N . ILE A 1 182 ? -0.428 -10.329 5.514 1.00 91.81 182 ILE A N 1
ATOM 1502 C CA . ILE A 1 182 ? -1.542 -9.743 4.754 1.00 91.81 182 ILE A CA 1
ATOM 1503 C C . ILE A 1 182 ? -1.359 -10.047 3.263 1.00 91.81 182 ILE A C 1
ATOM 1505 O O . ILE A 1 182 ? -0.345 -9.685 2.667 1.00 91.81 182 ILE A O 1
ATOM 1509 N N . SER A 1 183 ? -2.363 -10.681 2.660 1.00 91.56 183 SER A N 1
ATOM 1510 C CA . SER A 1 183 ? -2.411 -11.021 1.234 1.00 91.56 183 SER A CA 1
ATOM 1511 C C . SER A 1 183 ? -3.308 -10.084 0.421 1.00 91.56 183 SER A C 1
ATOM 1513 O O . SER A 1 183 ? -3.101 -9.887 -0.775 1.00 91.56 183 SER A O 1
ATOM 1515 N N . THR A 1 184 ? -4.311 -9.485 1.055 1.00 92.94 184 THR A N 1
ATOM 1516 C CA . THR A 1 184 ? -5.249 -8.553 0.425 1.00 92.94 184 THR A CA 1
ATOM 1517 C C . THR A 1 184 ? -5.858 -7.648 1.484 1.00 92.94 184 THR A C 1
ATOM 1519 O O . THR A 1 184 ? -5.980 -8.029 2.644 1.00 92.94 184 THR A O 1
ATOM 1522 N N . MET A 1 185 ? -6.317 -6.470 1.087 1.00 95.06 185 MET A N 1
ATOM 1523 C CA . MET A 1 185 ? -7.089 -5.581 1.940 1.00 95.06 185 MET A CA 1
ATOM 1524 C C . MET A 1 185 ? -8.069 -4.734 1.132 1.00 95.06 185 MET A C 1
ATOM 1526 O O . MET A 1 185 ? -7.920 -4.552 -0.075 1.00 95.06 185 MET A O 1
ATOM 1530 N N . THR A 1 186 ? -9.061 -4.188 1.822 1.00 96.56 186 THR A N 1
ATOM 1531 C CA . THR A 1 186 ? -9.958 -3.168 1.289 1.00 96.56 186 THR A CA 1
ATOM 1532 C C . THR A 1 186 ? -10.351 -2.211 2.412 1.00 96.56 186 THR A C 1
ATOM 1534 O O . THR A 1 186 ? -10.440 -2.620 3.575 1.00 96.56 186 THR A O 1
ATOM 1537 N N . VAL A 1 187 ? -10.561 -0.936 2.084 1.00 96.69 187 VAL A N 1
ATOM 1538 C CA . VAL A 1 187 ? -10.990 0.083 3.053 1.00 96.69 187 VAL A CA 1
ATOM 1539 C C . VAL A 1 187 ? -12.166 0.849 2.479 1.00 96.69 187 VAL A C 1
ATOM 1541 O O . VAL A 1 187 ? -12.049 1.488 1.437 1.00 96.69 187 VAL A O 1
ATOM 1544 N N . LYS A 1 188 ? -13.311 0.813 3.148 1.00 95.69 188 LYS A N 1
ATOM 1545 C CA . LYS A 1 188 ? -14.507 1.504 2.672 1.00 95.69 188 LYS A CA 1
ATOM 1546 C C . LYS A 1 188 ? -15.404 1.865 3.844 1.00 95.69 188 LYS A C 1
ATOM 1548 O O . LYS A 1 188 ? -15.536 1.068 4.763 1.00 95.69 188 LYS A O 1
ATOM 1553 N N . ASP A 1 189 ? -15.986 3.062 3.815 1.00 93.31 189 ASP A N 1
ATOM 1554 C CA . ASP A 1 189 ? -16.979 3.522 4.796 1.00 93.31 189 ASP A CA 1
ATOM 1555 C C . ASP A 1 189 ? -16.544 3.278 6.254 1.00 93.31 189 ASP A C 1
ATOM 1557 O O . ASP A 1 189 ? -17.276 2.713 7.062 1.00 93.31 189 ASP A O 1
ATOM 1561 N N . ASN A 1 190 ? -15.307 3.684 6.580 1.00 94.31 190 ASN A N 1
ATOM 1562 C CA . ASN A 1 190 ? -14.666 3.518 7.894 1.00 94.31 190 ASN A CA 1
ATOM 1563 C C . ASN A 1 190 ? -14.365 2.059 8.317 1.00 94.31 190 ASN A C 1
ATOM 1565 O O . ASN A 1 190 ? -13.863 1.817 9.414 1.00 94.31 190 ASN A O 1
ATOM 1569 N N . LEU A 1 191 ? -14.583 1.078 7.444 1.00 96.00 191 LEU A N 1
ATOM 1570 C CA . LEU A 1 191 ? -14.257 -0.323 7.682 1.00 96.00 191 LEU A CA 1
ATOM 1571 C C . LEU A 1 191 ? -13.022 -0.738 6.870 1.00 96.00 191 LEU A C 1
ATOM 1573 O O . LEU A 1 191 ? -12.998 -0.644 5.645 1.00 96.00 191 LEU A O 1
ATOM 1577 N N . LEU A 1 192 ? -11.994 -1.219 7.565 1.00 97.00 192 LEU A N 1
ATOM 1578 C CA . LEU A 1 192 ? -10.847 -1.924 6.998 1.00 97.00 192 LEU A CA 1
ATOM 1579 C C . LEU A 1 192 ? -11.099 -3.425 7.124 1.00 97.00 192 LEU A C 1
ATOM 1581 O O . LEU A 1 192 ? -11.378 -3.912 8.220 1.00 97.00 192 LEU A O 1
ATOM 1585 N N . ALA A 1 193 ? -10.932 -4.158 6.029 1.00 96.25 193 ALA A N 1
ATOM 1586 C CA . ALA A 1 193 ? -10.886 -5.612 6.036 1.00 96.25 193 ALA A CA 1
ATOM 1587 C C . ALA A 1 193 ? -9.583 -6.091 5.384 1.00 96.25 193 ALA A C 1
ATOM 1589 O O . ALA A 1 193 ? -9.229 -5.635 4.298 1.00 96.25 193 ALA A O 1
ATOM 1590 N N . ALA A 1 194 ? -8.867 -6.992 6.052 1.00 94.88 194 ALA A N 1
ATOM 1591 C CA . ALA A 1 194 ? -7.593 -7.552 5.621 1.00 94.88 194 ALA A CA 1
ATOM 1592 C C . ALA A 1 194 ? -7.666 -9.084 5.615 1.00 94.88 194 ALA A C 1
ATOM 1594 O O . ALA A 1 194 ? -8.107 -9.696 6.587 1.00 94.88 194 ALA A O 1
ATOM 1595 N N . GLY A 1 195 ? -7.244 -9.689 4.509 1.00 93.31 195 GLY A N 1
ATOM 1596 C CA . GLY A 1 195 ? -7.108 -11.130 4.343 1.00 93.31 195 GLY A CA 1
ATOM 1597 C C . GLY A 1 195 ? -5.657 -11.579 4.501 1.00 93.31 195 GLY A C 1
ATOM 1598 O O . GLY A 1 195 ? -4.748 -10.810 4.182 1.00 93.31 195 GLY A O 1
ATOM 1599 N N . GLY A 1 196 ? -5.451 -12.805 4.985 1.00 91.56 196 GLY A N 1
ATOM 1600 C CA . GLY A 1 196 ? -4.125 -13.392 5.178 1.00 91.56 196 GLY A CA 1
ATOM 1601 C C . GLY A 1 196 ? -3.796 -14.588 4.278 1.00 91.56 196 GLY A C 1
ATOM 1602 O O . GLY A 1 196 ? -4.669 -15.174 3.628 1.00 91.56 196 GLY A O 1
ATOM 1603 N N . PHE A 1 197 ? -2.514 -14.964 4.260 1.00 88.88 197 PHE A N 1
ATOM 1604 C CA . PHE A 1 197 ? -1.989 -16.109 3.501 1.00 88.88 197 PHE A CA 1
ATOM 1605 C C . PHE A 1 197 ? -2.482 -17.479 3.993 1.00 88.88 197 PHE A C 1
ATOM 1607 O O . PHE A 1 197 ? -2.440 -18.437 3.227 1.00 88.88 197 PHE A O 1
ATOM 1614 N N . HIS A 1 198 ? -2.992 -17.580 5.220 1.00 89.00 198 HIS A N 1
ATOM 1615 C CA . HIS A 1 198 ? -3.504 -18.825 5.800 1.00 89.00 198 HIS A CA 1
ATOM 1616 C C . HIS A 1 198 ? -5.027 -18.788 5.986 1.00 89.00 198 HIS A C 1
ATOM 1618 O O . HIS A 1 198 ? -5.576 -19.507 6.824 1.00 89.00 198 HIS A O 1
ATOM 1624 N N . GLY A 1 199 ? -5.722 -17.945 5.221 1.00 89.88 199 GLY A N 1
ATOM 1625 C CA . GLY A 1 199 ? -7.181 -17.900 5.167 1.00 89.88 199 GLY A CA 1
ATOM 1626 C C . GLY A 1 199 ? -7.759 -17.006 6.252 1.00 89.88 199 GLY A C 1
ATOM 1627 O O . GLY A 1 199 ? -8.955 -17.067 6.543 1.00 89.88 199 GLY A O 1
ATOM 1628 N N . GLU A 1 200 ? -6.913 -16.193 6.885 1.00 92.31 200 GLU A N 1
ATOM 1629 C CA . GLU A 1 200 ? -7.336 -15.217 7.871 1.00 92.31 200 GLU A CA 1
ATOM 1630 C C . GLU A 1 200 ? -8.199 -14.126 7.233 1.00 92.31 200 GLU A C 1
ATOM 1632 O O . GLU A 1 200 ? -8.003 -13.738 6.076 1.00 92.31 200 GLU A O 1
ATOM 1637 N N . LEU A 1 201 ? -9.132 -13.613 8.028 1.00 93.38 201 LEU A N 1
ATOM 1638 C CA . LEU A 1 201 ? -9.889 -12.400 7.775 1.00 93.38 201 LEU A CA 1
ATOM 1639 C C . LEU A 1 201 ? -9.919 -11.578 9.063 1.00 93.38 201 LEU A C 1
ATOM 1641 O O . LEU A 1 201 ? -10.344 -12.073 10.107 1.00 93.38 201 LEU A O 1
ATOM 1645 N N . ILE A 1 202 ? -9.489 -10.324 8.978 1.00 94.50 202 ILE A N 1
ATOM 1646 C CA . ILE A 1 202 ? -9.487 -9.355 10.073 1.00 94.50 202 ILE A CA 1
ATOM 1647 C C . ILE A 1 202 ? -10.251 -8.118 9.615 1.00 94.50 202 ILE A C 1
ATOM 1649 O O . ILE A 1 202 ? -9.915 -7.529 8.592 1.00 94.50 202 ILE A O 1
ATOM 1653 N N . CYS A 1 203 ? -11.240 -7.696 10.395 1.00 95.00 203 CYS A N 1
ATOM 1654 C CA . CYS A 1 203 ? -11.990 -6.469 10.172 1.00 95.00 203 CYS A CA 1
ATOM 1655 C C . CYS A 1 203 ? -11.796 -5.504 11.340 1.00 95.00 203 CYS A C 1
ATOM 1657 O O . CYS A 1 203 ? -11.850 -5.887 12.512 1.00 95.00 203 CYS A O 1
ATOM 1659 N N . LYS A 1 204 ? -11.622 -4.225 11.025 1.00 94.50 204 LYS A N 1
ATOM 1660 C CA . LYS A 1 204 ? -11.395 -3.155 11.991 1.00 94.50 204 LYS A CA 1
ATOM 1661 C C . LYS A 1 204 ? -12.101 -1.879 11.535 1.00 94.50 204 LYS A C 1
ATOM 1663 O O . LYS A 1 204 ? -11.982 -1.498 10.375 1.00 94.50 204 LYS A O 1
ATOM 1668 N N . TYR A 1 205 ? -12.755 -1.181 12.461 1.00 95.38 205 TYR A N 1
ATOM 1669 C CA . TYR A 1 205 ? -13.151 0.208 12.233 1.00 95.38 205 TYR A CA 1
ATOM 1670 C C . TYR A 1 205 ? -11.924 1.115 12.342 1.00 95.38 205 TYR A C 1
ATOM 1672 O O . TYR A 1 205 ? -11.189 1.049 13.330 1.00 95.38 205 TYR A O 1
ATOM 1680 N N . VAL A 1 206 ? -11.665 1.920 11.312 1.00 95.00 206 VAL A N 1
ATOM 1681 C CA . VAL A 1 206 ? -10.430 2.715 11.189 1.00 95.00 206 VAL A CA 1
ATOM 1682 C C . VAL A 1 206 ? -10.314 3.759 12.305 1.00 95.00 206 VAL A C 1
ATOM 1684 O O . VAL A 1 206 ? -9.216 4.041 12.794 1.00 95.00 206 VAL A O 1
ATOM 1687 N N . ASP A 1 207 ? -11.445 4.311 12.730 1.00 93.75 207 ASP A N 1
ATOM 1688 C CA . ASP A 1 207 ? -11.557 5.317 13.785 1.00 93.75 207 ASP A CA 1
ATOM 1689 C C . ASP A 1 207 ? -11.590 4.746 15.214 1.00 93.75 207 ASP A C 1
ATOM 1691 O O . ASP A 1 207 ? -11.422 5.505 16.170 1.00 93.75 207 ASP A O 1
ATOM 1695 N N . GLN A 1 208 ? -11.746 3.430 15.387 1.00 92.56 208 GLN A N 1
ATOM 1696 C CA . GLN A 1 208 ? -11.827 2.791 16.704 1.00 92.56 208 GLN A CA 1
ATOM 1697 C C . GLN A 1 208 ? -10.546 2.025 17.064 1.00 92.56 208 GLN A C 1
ATOM 1699 O O . GLN A 1 208 ? -9.850 1.485 16.196 1.00 92.56 208 GLN A O 1
ATOM 1704 N N . PRO A 1 209 ? -10.195 1.929 18.358 1.00 88.94 209 PRO A N 1
ATOM 1705 C CA . PRO A 1 209 ? -9.134 1.036 18.811 1.00 88.94 209 PRO A CA 1
ATOM 1706 C C . PRO A 1 209 ? -9.552 -0.441 18.692 1.00 88.94 209 PRO A C 1
ATOM 1708 O O . PRO A 1 209 ? -10.731 -0.776 18.729 1.00 88.94 209 PRO A O 1
ATOM 1711 N N . GLY A 1 210 ? -8.563 -1.333 18.575 1.00 88.12 210 GLY A N 1
ATOM 1712 C CA . GLY A 1 210 ? -8.787 -2.785 18.539 1.00 88.12 210 GLY A CA 1
ATOM 1713 C C . GLY A 1 210 ? -9.340 -3.332 17.218 1.00 88.12 210 GLY A C 1
ATOM 1714 O O . GLY A 1 210 ? -9.579 -2.593 16.261 1.00 88.12 210 GLY A O 1
ATOM 1715 N N . VAL A 1 211 ? -9.485 -4.654 17.157 1.00 91.62 211 VAL A N 1
ATOM 1716 C CA . VAL A 1 211 ? -10.060 -5.383 16.021 1.00 91.62 211 VAL A CA 1
ATOM 1717 C C . VAL A 1 211 ? -11.544 -5.629 16.284 1.00 91.62 211 VAL A C 1
ATOM 1719 O O . VAL A 1 211 ? -11.933 -6.031 17.380 1.00 91.62 211 VAL A O 1
ATOM 1722 N N . ALA A 1 212 ? -12.382 -5.378 15.279 1.00 91.50 212 ALA A N 1
ATOM 1723 C CA . ALA A 1 212 ? -13.827 -5.562 15.391 1.00 91.50 212 ALA A CA 1
ATOM 1724 C C . ALA A 1 212 ? -14.226 -7.035 15.217 1.00 91.50 212 ALA A C 1
ATOM 1726 O O . ALA A 1 212 ? -15.148 -7.512 15.878 1.00 91.50 212 ALA A O 1
ATOM 1727 N N . PHE A 1 213 ? -13.532 -7.746 14.327 1.00 91.69 213 PHE A N 1
ATOM 1728 C CA . PHE A 1 213 ? -13.769 -9.153 14.023 1.00 91.69 213 PHE A CA 1
ATOM 1729 C C . PHE A 1 213 ? -12.495 -9.801 13.483 1.00 91.69 213 PHE A C 1
ATOM 1731 O O . PHE A 1 213 ? -11.796 -9.191 12.674 1.00 91.69 213 PHE A O 1
ATOM 1738 N N . CYS A 1 214 ? -12.205 -11.036 13.883 1.00 91.88 214 CYS A N 1
ATOM 1739 C CA . CYS A 1 214 ? -11.140 -11.820 13.271 1.00 91.88 214 CYS A CA 1
ATOM 1740 C C . CYS A 1 214 ? -11.481 -13.309 13.255 1.00 91.88 214 CYS A C 1
ATOM 1742 O O . CYS A 1 214 ? -11.972 -13.858 14.238 1.00 91.88 214 CYS A O 1
ATOM 1744 N N . THR A 1 215 ? -11.193 -13.983 12.144 1.00 90.00 215 THR A N 1
ATOM 1745 C CA . THR A 1 215 ? -11.395 -15.429 12.015 1.00 90.00 215 THR A CA 1
ATOM 1746 C C . THR A 1 215 ? -10.429 -16.039 11.005 1.00 90.00 215 THR A C 1
ATOM 1748 O O . THR A 1 215 ? -9.834 -15.333 10.193 1.00 90.00 215 THR A O 1
ATOM 1751 N N . ASN A 1 216 ? -10.307 -17.362 11.024 1.00 89.38 216 ASN A N 1
ATOM 1752 C CA . ASN A 1 216 ? -9.722 -18.122 9.928 1.00 89.38 216 ASN A CA 1
ATOM 1753 C C . ASN A 1 216 ? -10.862 -18.785 9.143 1.00 89.38 216 ASN A C 1
ATOM 1755 O O . ASN A 1 216 ? -11.557 -19.652 9.673 1.00 89.38 216 ASN A O 1
ATOM 1759 N N . LEU A 1 217 ? -11.073 -18.348 7.900 1.00 83.25 217 LEU A N 1
ATOM 1760 C CA . LEU A 1 217 ? -12.165 -18.812 7.042 1.00 83.25 217 LEU A CA 1
ATOM 1761 C C . LEU A 1 217 ? -11.968 -20.256 6.577 1.00 83.25 217 LEU A C 1
ATOM 1763 O O . LEU A 1 217 ? -12.940 -20.973 6.356 1.00 83.25 217 LEU A O 1
ATOM 1767 N N . ALA A 1 218 ? -10.717 -20.670 6.395 1.00 71.56 218 ALA A N 1
ATOM 1768 C CA . ALA A 1 218 ? -10.398 -21.911 5.714 1.00 71.56 218 ALA A CA 1
ATOM 1769 C C . ALA A 1 218 ? -10.227 -23.109 6.648 1.00 71.56 218 ALA A C 1
ATOM 1771 O O . ALA A 1 218 ? -10.253 -24.246 6.178 1.00 71.56 218 ALA A O 1
ATOM 1772 N N . GLY A 1 219 ? -10.003 -22.895 7.950 1.00 64.81 219 GLY A N 1
ATOM 1773 C CA . GLY A 1 219 ? -9.745 -23.953 8.940 1.00 64.81 219 GLY A CA 1
ATOM 1774 C C . GLY A 1 219 ? -8.473 -24.786 8.687 1.00 64.81 219 GLY A C 1
ATOM 1775 O O . GLY A 1 219 ? -7.993 -25.463 9.594 1.00 64.81 219 GLY A O 1
ATOM 1776 N N . ASN A 1 220 ? -7.907 -24.719 7.479 1.00 65.81 220 ASN A N 1
ATOM 1777 C CA . ASN A 1 220 ? -6.659 -25.314 7.040 1.00 65.81 220 ASN A CA 1
ATOM 1778 C C . ASN A 1 220 ? -5.622 -24.206 6.802 1.00 65.81 220 ASN A C 1
ATOM 1780 O O . ASN A 1 220 ? -5.953 -23.102 6.381 1.00 65.81 220 ASN A O 1
ATOM 1784 N N . LYS A 1 221 ? -4.347 -24.515 7.042 1.00 67.88 221 LYS A N 1
ATOM 1785 C CA . LYS A 1 221 ? -3.234 -23.570 6.869 1.00 67.88 221 LYS A CA 1
ATOM 1786 C C . LYS A 1 221 ? -2.828 -23.349 5.400 1.00 67.88 221 LYS A C 1
ATOM 1788 O O . LYS A 1 221 ? -1.818 -22.722 5.154 1.00 67.88 221 LYS A O 1
ATOM 1793 N N . LYS A 1 222 ? -3.558 -23.882 4.414 1.00 73.69 222 LYS A N 1
ATOM 1794 C CA . LYS A 1 222 ? -3.123 -23.891 3.000 1.00 73.69 222 LYS A CA 1
ATOM 1795 C C . LYS A 1 222 ? -3.985 -23.038 2.074 1.00 73.69 222 LYS A C 1
ATOM 1797 O O . LYS A 1 222 ? -3.864 -23.134 0.857 1.00 73.69 222 LYS A O 1
ATOM 1802 N N . SER A 1 223 ? -4.888 -22.240 2.628 1.00 83.94 223 SER A N 1
ATOM 1803 C CA . SER A 1 223 ? -5.793 -21.414 1.833 1.00 83.94 223 SER A CA 1
ATOM 1804 C C . SER A 1 223 ? -5.382 -19.961 1.940 1.00 83.94 223 SER A C 1
ATOM 1806 O O . SER A 1 223 ? -5.294 -19.454 3.043 1.00 83.94 223 SER A O 1
ATOM 1808 N N . ILE A 1 224 ? -5.187 -19.281 0.814 1.00 88.06 224 ILE A N 1
ATOM 1809 C CA . ILE A 1 224 ? -4.861 -17.851 0.786 1.00 88.06 224 ILE A CA 1
ATOM 1810 C C . ILE A 1 224 ? -6.149 -17.055 0.573 1.00 88.06 224 ILE A C 1
ATOM 1812 O O . ILE A 1 224 ? -6.903 -17.320 -0.370 1.00 88.06 224 ILE A O 1
ATOM 1816 N N . THR A 1 225 ? -6.392 -16.037 1.401 1.00 90.44 225 THR A N 1
ATOM 1817 C CA . THR A 1 225 ? -7.450 -15.058 1.134 1.00 90.44 225 THR A CA 1
ATOM 1818 C C . THR A 1 225 ? -6.993 -14.148 -0.011 1.00 90.44 225 THR A C 1
ATOM 1820 O O . THR A 1 225 ? -6.225 -13.211 0.191 1.00 90.44 225 THR A O 1
ATOM 1823 N N . ASN A 1 226 ? -7.433 -14.436 -1.237 1.00 88.62 226 ASN A N 1
ATOM 1824 C CA . ASN A 1 226 ? -6.947 -13.746 -2.443 1.00 88.62 226 ASN A CA 1
ATOM 1825 C C . ASN A 1 226 ? -7.610 -12.386 -2.705 1.00 88.62 226 ASN A C 1
ATOM 1827 O O . ASN A 1 226 ? -7.023 -11.532 -3.369 1.00 88.62 226 ASN A O 1
ATOM 1831 N N . ALA A 1 227 ? -8.839 -12.193 -2.230 1.00 90.44 227 ALA A N 1
ATOM 1832 C CA . ALA A 1 227 ? -9.591 -10.960 -2.419 1.00 90.44 227 ALA A CA 1
ATOM 1833 C C . ALA A 1 227 ? -10.559 -10.733 -1.257 1.00 90.44 227 ALA A C 1
ATOM 1835 O O . ALA A 1 227 ? -11.125 -11.682 -0.714 1.00 90.44 227 ALA A O 1
ATOM 1836 N N . VAL A 1 228 ? -10.752 -9.465 -0.905 1.00 91.88 228 VAL A N 1
ATOM 1837 C CA . VAL A 1 228 ? -11.752 -8.996 0.056 1.00 91.88 228 VAL A CA 1
ATOM 1838 C C . VAL A 1 228 ? -12.348 -7.709 -0.498 1.00 91.88 228 VAL A C 1
ATOM 1840 O O . VAL A 1 228 ? -11.609 -6.848 -0.972 1.00 91.88 228 VAL A O 1
ATOM 1843 N N . GLU A 1 229 ? -13.669 -7.576 -0.429 1.00 92.88 229 GLU A N 1
ATOM 1844 C CA . GLU A 1 229 ? -1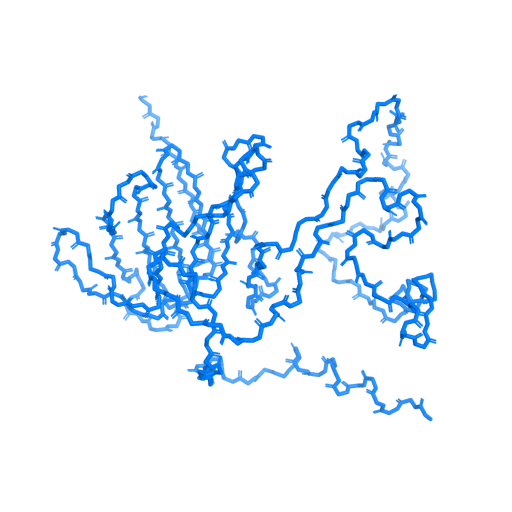4.393 -6.393 -0.888 1.00 92.88 229 GLU A CA 1
ATOM 1845 C C . GLU A 1 229 ? -15.549 -6.070 0.065 1.00 92.88 229 GLU A C 1
ATOM 1847 O O . GLU A 1 229 ? -16.165 -6.970 0.639 1.00 92.88 229 GLU A O 1
ATOM 1852 N N . ILE A 1 230 ? -15.826 -4.777 0.250 1.00 93.75 230 ILE A N 1
ATOM 1853 C CA . ILE A 1 230 ? -16.903 -4.269 1.105 1.00 93.75 230 ILE A CA 1
ATOM 1854 C C . ILE A 1 230 ? -17.978 -3.654 0.208 1.00 93.75 230 ILE A C 1
ATOM 1856 O O . ILE A 1 230 ? -17.737 -2.685 -0.519 1.00 93.75 230 ILE A O 1
ATOM 1860 N N . TYR A 1 231 ? -19.192 -4.188 0.290 1.00 91.12 231 TYR A N 1
ATOM 1861 C CA . TYR A 1 231 ? -20.349 -3.680 -0.435 1.00 91.12 231 TYR A CA 1
ATOM 1862 C C . TYR A 1 231 ? -21.521 -3.449 0.516 1.00 91.12 231 TYR A C 1
ATOM 1864 O O . TYR A 1 231 ? -21.675 -4.143 1.519 1.00 91.12 231 TYR A O 1
ATOM 1872 N N . GLU A 1 232 ? -22.347 -2.461 0.184 1.00 88.38 232 GLU A N 1
ATOM 1873 C CA . GLU A 1 232 ? -23.640 -2.290 0.834 1.00 88.38 232 GLU A CA 1
ATOM 1874 C C . GLU A 1 232 ? -24.631 -3.251 0.180 1.00 88.38 232 GLU A C 1
ATOM 1876 O O . GLU A 1 232 ? -24.688 -3.357 -1.049 1.00 88.38 232 GLU A O 1
ATOM 1881 N N . SER A 1 233 ? -25.409 -3.970 0.987 1.00 87.00 233 SER A N 1
ATOM 1882 C CA . SER A 1 233 ? -26.505 -4.774 0.454 1.00 87.00 233 SER A CA 1
ATOM 1883 C C . SER A 1 233 ? -27.523 -3.863 -0.244 1.00 87.00 233 SER A C 1
ATOM 1885 O O . SER A 1 233 ? -27.824 -2.791 0.294 1.00 87.00 233 SER A O 1
ATOM 1887 N N . PRO A 1 234 ? -28.102 -4.282 -1.385 1.00 84.62 234 PRO A N 1
ATOM 1888 C CA . PRO A 1 234 ? -29.241 -3.584 -1.968 1.00 84.62 234 PRO A CA 1
ATOM 1889 C C . PRO A 1 234 ? -30.339 -3.406 -0.913 1.00 84.62 234 PRO A C 1
ATOM 1891 O O . PRO A 1 234 ? -30.591 -4.328 -0.134 1.00 84.62 234 PRO A O 1
ATOM 1894 N N . LYS A 1 235 ? -30.940 -2.215 -0.868 1.00 73.12 235 LYS A N 1
ATOM 1895 C CA . LYS A 1 235 ? -32.101 -1.937 -0.014 1.00 73.12 235 LYS A CA 1
ATOM 1896 C C . LYS A 1 235 ? -33.356 -2.610 -0.547 1.00 73.12 235 LYS A C 1
ATOM 1898 O O . LYS A 1 235 ? -33.493 -2.677 -1.790 1.00 73.12 235 LYS A O 1
#

pLDDT: mean 76.65, std 22.12, range [26.64, 97.0]

Secondary structure (DSSP, 8-state):
--SSSSHHHHTTT----TT--------------S--------------EEHHHHHTT--TT---GGGSSS-HHHHHHHHHHH-------SS-HHHHHHH-------SGGGS--EE--SS------TT---SEEESSSSEEEEEETTEEEEEETTTTEEEEEEE-SS-B-BTT-PPPB-S--EEEEEEETTEEEEEETTSEEEEEETTSSSBSEEEESSSSTT---------PPP-

Organism: Aegilops tauschii subsp. strangulata (NCBI:txid200361)

Sequence (235 aa):
MAHDLQDDLEFVAAGHDYDDFEFDDAGGNGFRTSGGASQYQLDTEMNDTSALEYRQGKDMQEIPWERLNYSRDQYRQMRLKQYKNYQSLARPRDTLEKECQRGETRDAFYDFHLNTRHVKPTIVHFQLRNLLWATSKHDVYVTQNYSVMHWSSLLRRGKEVLNVAGPNQDMRGGRPLSRVQISTMTVKDNLLAAGGFHGELICKYVDQPGVAFCTNLAGNKKSITNAVEIYESPK